Protein AF-0000000077070102 (afdb_homodimer)

Solvent-accessible surface area (backbone atoms only — not comparable to full-atom values): 12923 Å² total; per-residue (Å²): 124,65,66,63,56,52,50,50,44,50,64,61,51,56,61,52,77,73,48,69,67,48,46,49,52,52,48,53,47,46,32,52,49,33,44,51,50,24,50,45,61,69,73,44,92,71,54,72,69,56,50,52,54,52,47,54,61,28,51,49,50,76,76,42,87,65,65,66,68,44,41,54,27,20,45,50,25,42,49,40,44,52,70,72,38,65,88,48,42,63,61,52,53,50,48,54,52,53,54,56,66,70,44,82,72,74,60,64,72,67,62,66,76,110,124,66,66,63,54,51,51,51,43,51,64,61,52,56,62,51,79,71,48,69,66,47,45,49,53,51,49,54,48,46,32,52,50,32,43,50,51,25,51,45,61,69,74,44,94,71,54,73,69,56,51,52,55,49,47,54,63,29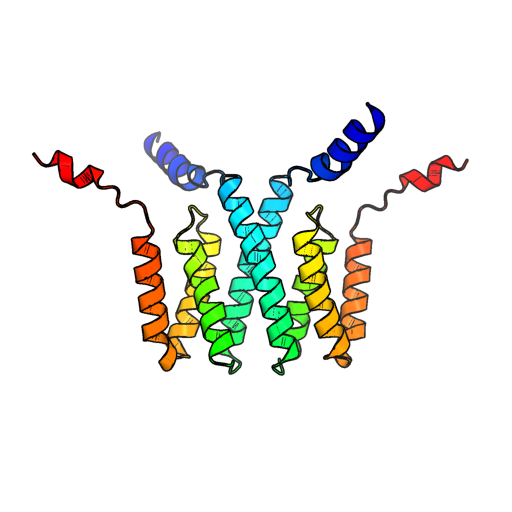,50,50,50,77,75,42,88,65,65,65,66,45,40,55,28,19,47,49,25,42,50,41,45,51,71,71,36,65,88,48,41,64,61,50,52,51,49,53,53,55,55,56,66,70,42,81,70,73,60,64,70,70,62,66,76,109

pLDDT: mean 81.7, std 17.69, range [40.44, 97.25]

Organism: Amphimedon queenslandica (NCBI:txid400682)

Radius of gyration: 21.68 Å; Cα contacts (8 Å, |Δi|>4): 171; chains: 2; bounding box: 66×59×68 Å

Structure (mmCIF, N/CA/C/O backbone):
data_AF-0000000077070102-model_v1
#
loop_
_entity.id
_entity.type
_entity.pdbx_description
1 polymer 'Uncharacterized protein'
#
loop_
_atom_site.group_PDB
_atom_site.id
_atom_site.type_symbol
_atom_site.label_atom_id
_atom_site.label_alt_id
_atom_site.label_comp_id
_atom_site.label_asym_id
_atom_site.label_entity_id
_atom_site.label_seq_id
_atom_site.pdbx_PDB_ins_code
_atom_site.Cartn_x
_atom_site.Cartn_y
_atom_site.Cartn_z
_atom_site.occupancy
_atom_site.B_iso_or_equiv
_atom_site.auth_seq_id
_atom_site.auth_comp_id
_atom_site.auth_asym_id
_atom_site.auth_atom_id
_atom_site.pdbx_PDB_model_num
ATOM 1 N N . THR A 1 1 ? -35.625 22.203 14 1 45.53 1 THR A N 1
ATOM 2 C CA . THR A 1 1 ? -34.781 22.172 12.828 1 45.53 1 THR A CA 1
ATOM 3 C C . THR A 1 1 ? -33.312 22.203 13.242 1 45.53 1 THR A C 1
ATOM 5 O O . THR A 1 1 ? -32.406 22.109 12.398 1 45.53 1 THR A O 1
ATOM 8 N N . GLY A 1 2 ? -32.875 22.609 14.336 1 57.38 2 GLY A N 1
ATOM 9 C CA . GLY A 1 2 ? -31.578 22.797 14.938 1 57.38 2 GLY A CA 1
ATOM 10 C C . GLY A 1 2 ? -30.906 21.5 15.32 1 57.38 2 GLY A C 1
ATOM 11 O O . GLY A 1 2 ? -29.672 21.406 15.289 1 57.38 2 GLY A O 1
ATOM 12 N N . ALA A 1 3 ? -31.641 20.516 15.766 1 61.97 3 ALA A N 1
ATOM 13 C CA . ALA A 1 3 ? -31.125 19.234 16.219 1 61.97 3 ALA A CA 1
ATOM 14 C C . ALA A 1 3 ? -30.531 18.453 15.047 1 61.97 3 ALA A C 1
ATOM 16 O O . ALA A 1 3 ? -29.531 17.75 15.211 1 61.97 3 ALA A O 1
ATOM 17 N N . LEU A 1 4 ? -31.219 18.406 13.914 1 55.25 4 LEU A N 1
ATOM 18 C CA . LEU A 1 4 ? -30.75 17.672 12.75 1 55.25 4 LEU A CA 1
ATOM 19 C C . LEU A 1 4 ? -29.469 18.297 12.195 1 55.25 4 LEU A C 1
ATOM 21 O O . LEU A 1 4 ? -28.609 17.578 11.688 1 55.25 4 LEU A O 1
ATOM 25 N N . ALA A 1 5 ? -29.344 19.562 12.258 1 55.66 5 ALA A N 1
ATOM 26 C CA . ALA A 1 5 ? -28.125 20.266 11.828 1 55.66 5 ALA A CA 1
ATOM 27 C C . ALA A 1 5 ? -26.953 19.922 12.727 1 55.66 5 ALA A C 1
ATOM 29 O O . ALA A 1 5 ? -25.812 19.797 12.258 1 55.66 5 ALA A O 1
ATOM 30 N N . LYS A 1 6 ? -27.062 19.688 13.984 1 56.75 6 LYS A N 1
ATOM 31 C CA . LYS A 1 6 ? -26 19.297 14.906 1 56.75 6 LYS A CA 1
ATOM 32 C C . LYS A 1 6 ? -25.531 17.875 14.648 1 56.75 6 LYS A C 1
ATOM 34 O O . LYS A 1 6 ? -24.344 17.578 14.758 1 56.75 6 LYS A O 1
ATOM 39 N N . GLN A 1 7 ? -26.5 16.984 14.336 1 55.34 7 GLN A N 1
ATOM 40 C CA . GLN A 1 7 ? -26.156 15.602 14.016 1 55.34 7 GLN A CA 1
ATOM 41 C C . GLN A 1 7 ? -25.328 15.523 12.734 1 55.34 7 GLN A C 1
ATOM 43 O O . GLN A 1 7 ? -24.391 14.734 12.641 1 55.34 7 GLN A O 1
ATOM 48 N N . LYS A 1 8 ? -25.781 16.219 11.719 1 51.88 8 LYS A N 1
ATOM 49 C CA . LYS A 1 8 ? -25.047 16.219 10.461 1 51.88 8 LYS A CA 1
ATOM 50 C C . LYS A 1 8 ? -23.625 16.75 10.656 1 51.88 8 LYS A C 1
ATOM 52 O O . LYS A 1 8 ? -22.672 16.25 10.047 1 51.88 8 LYS A O 1
ATOM 57 N N . ARG A 1 9 ? -23.453 17.797 11.508 1 51.16 9 ARG A N 1
ATOM 58 C CA . ARG A 1 9 ? -22.125 18.312 11.805 1 51.16 9 ARG A CA 1
ATOM 59 C C . ARG A 1 9 ? -21.266 17.25 12.484 1 51.16 9 ARG A C 1
ATOM 61 O O . ARG A 1 9 ? -20.047 17.234 12.312 1 51.16 9 ARG A O 1
ATOM 68 N N . ARG A 1 10 ? -21.906 16.469 13.406 1 50.38 10 ARG A N 1
ATOM 69 C CA . ARG A 1 10 ? -21.172 15.445 14.141 1 50.38 10 ARG A CA 1
ATOM 70 C C . ARG A 1 10 ? -20.688 14.352 13.195 1 50.38 10 ARG A C 1
ATOM 72 O O . ARG A 1 10 ? -19.562 13.875 13.328 1 50.38 10 ARG A O 1
ATOM 79 N N . TYR A 1 11 ? -21.609 13.859 12.336 1 50.22 11 TYR A N 1
ATOM 80 C CA . TYR A 1 11 ? -21.219 12.82 11.383 1 50.22 11 TYR A CA 1
ATOM 81 C C . TYR A 1 11 ? -20.25 13.367 10.344 1 50.22 11 TYR A C 1
ATOM 83 O O . TYR A 1 11 ? -19.297 12.68 9.953 1 50.22 11 TYR A O 1
ATOM 91 N N . THR A 1 12 ? -20.625 14.406 9.703 1 46.91 12 THR A N 1
ATOM 92 C CA . THR A 1 12 ? -19.719 15.078 8.766 1 46.91 12 THR A CA 1
ATOM 93 C C . THR A 1 12 ? -18.484 15.609 9.484 1 46.91 12 THR A C 1
ATOM 95 O O . THR A 1 12 ? -17.391 15.625 8.922 1 46.91 12 THR A O 1
ATOM 98 N N . SER A 1 13 ? -18.734 16.266 10.656 1 49.47 13 SER A N 1
ATOM 99 C CA . SER A 1 13 ? -17.656 16.859 11.43 1 49.47 13 SER A CA 1
ATOM 100 C C . SER A 1 13 ? -16.625 15.812 11.844 1 49.47 13 SER A C 1
ATOM 102 O O . SER A 1 13 ? -15.477 16.141 12.117 1 49.47 13 SER A O 1
ATOM 104 N N . ALA A 1 14 ? -17.203 14.625 12.211 1 45.09 14 ALA A N 1
ATOM 105 C CA . ALA A 1 14 ? -16.297 13.578 12.672 1 45.09 14 ALA A CA 1
ATOM 106 C C . ALA A 1 14 ? -15.289 13.211 11.594 1 45.09 14 ALA A C 1
ATOM 108 O O . ALA A 1 14 ? -14.5 12.281 11.766 1 45.09 14 ALA A O 1
ATOM 109 N N . ALA A 1 15 ? -15.734 13.469 10.344 1 49.53 15 ALA A N 1
ATOM 110 C CA . ALA A 1 15 ? -14.586 13.352 9.453 1 49.53 15 ALA A CA 1
ATOM 111 C C . ALA A 1 15 ? -13.359 14.039 10.039 1 49.53 15 ALA A C 1
ATOM 113 O O . ALA A 1 15 ? -13.234 15.266 9.961 1 49.53 15 ALA A O 1
ATOM 114 N N . SER A 1 16 ? -13.156 13.75 11.234 1 55.38 16 SER A N 1
ATOM 115 C CA . SER A 1 16 ? -12.062 14.289 12.047 1 55.38 16 SER A CA 1
ATOM 116 C C . SER A 1 16 ? -10.781 14.398 11.234 1 55.38 16 SER A C 1
ATOM 118 O O . SER A 1 16 ? -10.547 13.609 10.312 1 55.38 16 SER A O 1
ATOM 120 N N . ILE A 1 17 ? -10.43 15.641 11.102 1 63.66 17 ILE A N 1
ATOM 121 C CA . ILE A 1 17 ? -9.133 15.992 10.531 1 63.66 17 ILE A CA 1
ATOM 122 C C . ILE A 1 17 ? -8.07 15.016 11.016 1 63.66 17 ILE A C 1
ATOM 124 O O . ILE A 1 17 ? -7.91 14.812 12.219 1 63.66 17 ILE A O 1
ATOM 128 N N . MET A 1 18 ? -7.777 14.086 10.195 1 74.31 18 MET A N 1
ATOM 129 C CA . MET A 1 18 ? -6.676 13.188 10.516 1 74.31 18 MET A CA 1
ATOM 130 C C . MET A 1 18 ? -5.445 13.977 10.969 1 74.31 18 MET A C 1
ATOM 132 O O . MET A 1 18 ? -5.047 14.938 10.312 1 74.31 18 MET A O 1
ATOM 136 N N . SER A 1 19 ? -5.012 13.672 12.141 1 79.94 19 SER A N 1
ATOM 137 C CA . SER A 1 19 ? -3.826 14.352 12.641 1 79.94 19 SER A CA 1
ATOM 138 C C . SER A 1 19 ? -2.611 14.078 11.766 1 79.94 19 SER A C 1
ATOM 140 O O . SER A 1 19 ? -2.562 13.062 11.07 1 79.94 19 SER A O 1
ATOM 142 N N . ASN A 1 20 ? -1.736 14.898 11.766 1 80.31 20 ASN A N 1
ATOM 143 C CA . ASN A 1 20 ? -0.492 14.719 11.031 1 80.31 20 ASN A CA 1
ATOM 144 C C . ASN A 1 20 ? 0.225 13.438 11.445 1 80.31 20 ASN A C 1
ATOM 146 O O . ASN A 1 20 ? 0.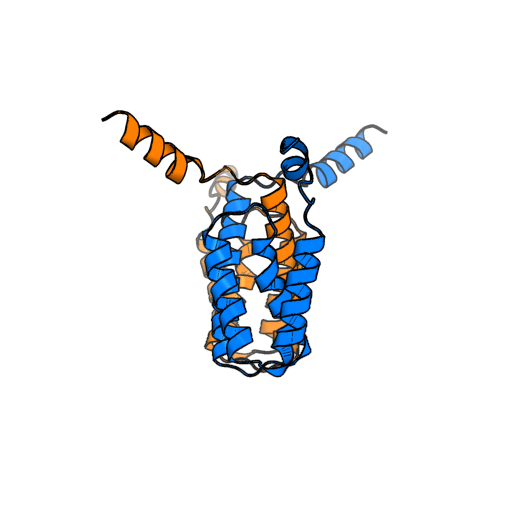874 12.789 10.625 1 80.31 20 ASN A O 1
ATOM 150 N N . LYS A 1 21 ? 0.001 13.133 12.695 1 83.06 21 LYS A N 1
ATOM 151 C CA . LYS A 1 21 ? 0.626 11.906 13.195 1 83.06 21 LYS A CA 1
ATOM 152 C C . LYS A 1 21 ? 0.062 10.68 12.492 1 83.06 21 LYS A C 1
ATOM 154 O O . LYS A 1 21 ? 0.812 9.773 12.109 1 83.06 21 LYS A O 1
ATOM 159 N N . VAL A 1 22 ? -1.167 10.656 12.375 1 83.44 22 VAL A N 1
ATOM 160 C CA . VAL A 1 22 ? -1.831 9.523 11.734 1 83.44 22 VAL A CA 1
ATOM 161 C C . VAL A 1 22 ? -1.469 9.484 10.25 1 83.44 22 VAL A C 1
ATOM 163 O O . VAL A 1 22 ? -1.157 8.422 9.711 1 83.44 22 VAL A O 1
ATOM 166 N N . LEU A 1 23 ? -1.383 10.602 9.695 1 85.44 23 LEU A N 1
ATOM 167 C CA . LEU A 1 23 ? -1.041 10.68 8.281 1 85.44 23 LEU A CA 1
ATOM 168 C C . LEU A 1 23 ? 0.381 10.18 8.039 1 85.44 23 LEU A C 1
ATOM 170 O O . LEU A 1 23 ? 0.646 9.508 7.043 1 85.44 23 LEU A O 1
ATOM 174 N N . MET A 1 24 ? 1.231 10.484 8.945 1 86.56 24 MET A N 1
ATOM 175 C CA . MET A 1 24 ? 2.609 10.023 8.828 1 86.56 24 MET A CA 1
ATOM 176 C C . MET A 1 24 ? 2.689 8.508 9.016 1 86.56 24 MET A C 1
ATOM 178 O O . MET A 1 24 ? 3.498 7.84 8.367 1 86.56 24 MET A O 1
ATOM 182 N N . SER A 1 25 ? 1.895 8.023 9.867 1 89.44 25 SER A N 1
ATOM 183 C CA . SER A 1 25 ? 1.872 6.578 10.055 1 89.44 25 SER A CA 1
ATOM 184 C C . SER A 1 25 ? 1.395 5.863 8.797 1 89.44 25 SER A C 1
ATOM 186 O O . SER A 1 25 ? 1.918 4.805 8.445 1 89.44 25 SER A O 1
ATOM 188 N N . VAL A 1 26 ? 0.45 6.43 8.188 1 90.19 26 VAL A N 1
ATOM 189 C CA . VAL A 1 26 ? -0.054 5.863 6.938 1 90.19 26 VAL A CA 1
ATOM 190 C C . VAL A 1 26 ? 1.027 5.938 5.863 1 90.19 26 VAL A C 1
ATOM 192 O O . VAL A 1 26 ? 1.217 4.992 5.098 1 90.19 26 VAL A O 1
ATOM 195 N N . TYR A 1 27 ? 1.71 7.059 5.891 1 89.12 27 TYR A N 1
ATOM 196 C CA . TYR A 1 27 ? 2.816 7.23 4.957 1 89.12 27 TYR A CA 1
ATOM 197 C C . TYR A 1 27 ? 3.881 6.16 5.164 1 89.12 27 TYR A C 1
ATOM 199 O O . TYR A 1 27 ? 4.32 5.52 4.207 1 89.12 27 TYR A O 1
ATOM 207 N N . ASN A 1 28 ? 4.211 5.926 6.277 1 90.88 28 ASN A N 1
ATOM 208 C CA . ASN A 1 28 ? 5.223 4.922 6.586 1 90.88 28 ASN A CA 1
ATOM 209 C C . ASN A 1 28 ? 4.754 3.518 6.219 1 90.88 28 ASN A C 1
ATOM 211 O O . ASN A 1 28 ? 5.547 2.691 5.766 1 90.88 28 ASN A O 1
ATOM 215 N N . ARG A 1 29 ? 3.557 3.307 6.418 1 91.62 29 ARG A N 1
ATOM 216 C CA . ARG A 1 29 ? 3.01 2.012 6.027 1 91.62 29 ARG A CA 1
ATOM 217 C C . ARG A 1 29 ? 3.025 1.847 4.512 1 91.62 29 ARG A C 1
ATOM 219 O O . ARG A 1 29 ? 3.264 0.748 4.004 1 91.62 29 ARG A O 1
ATOM 226 N N . MET A 1 30 ? 2.797 2.885 3.861 1 92.25 30 MET A N 1
ATOM 227 C CA . MET A 1 30 ? 2.861 2.842 2.402 1 92.25 30 MET A CA 1
ATOM 228 C C . MET A 1 30 ? 4.262 2.465 1.931 1 92.25 30 MET A C 1
ATOM 230 O O . MET A 1 30 ? 4.414 1.702 0.975 1 92.25 30 MET A O 1
ATOM 234 N N . VAL A 1 31 ? 5.223 3.041 2.596 1 92.94 31 VAL A N 1
ATOM 235 C CA . VAL A 1 31 ? 6.602 2.686 2.268 1 92.94 31 VAL A CA 1
ATOM 236 C C . VAL A 1 31 ? 6.805 1.183 2.451 1 92.94 31 VAL A C 1
ATOM 238 O O . VAL A 1 31 ? 7.348 0.511 1.57 1 92.94 31 VAL A O 1
ATOM 241 N N . GLU A 1 32 ? 6.309 0.641 3.459 1 93.81 32 GLU A N 1
ATOM 242 C CA . GLU A 1 32 ? 6.426 -0.787 3.74 1 93.81 32 GLU A CA 1
ATOM 243 C C . GLU A 1 32 ? 5.695 -1.617 2.688 1 93.81 32 GLU A C 1
ATOM 245 O O . GLU A 1 32 ? 6.18 -2.674 2.277 1 93.81 32 GLU A O 1
ATOM 250 N N . VAL A 1 33 ? 4.598 -1.169 2.324 1 95.25 33 VAL A N 1
ATOM 251 C CA . VAL A 1 33 ? 3.801 -1.882 1.332 1 95.25 33 VAL A CA 1
ATOM 252 C C . VAL A 1 33 ? 4.539 -1.907 -0.004 1 95.25 33 VAL A C 1
ATOM 254 O O . VAL A 1 33 ? 4.598 -2.945 -0.668 1 95.25 33 VAL A O 1
ATOM 257 N N . MET A 1 34 ? 5.16 -0.801 -0.358 1 94.31 34 MET A N 1
ATOM 258 C CA . MET A 1 34 ? 5.926 -0.743 -1.6 1 94.31 34 MET A CA 1
ATOM 259 C C . MET A 1 34 ? 7.086 -1.735 -1.571 1 94.31 34 MET A C 1
ATOM 261 O O . MET A 1 34 ? 7.332 -2.436 -2.555 1 94.31 34 MET A O 1
ATOM 265 N N . ASP A 1 35 ? 7.703 -1.788 -0.487 1 95.38 35 ASP A N 1
ATOM 266 C CA . ASP A 1 35 ? 8.812 -2.727 -0.346 1 95.38 35 ASP A CA 1
ATOM 267 C C . ASP A 1 35 ? 8.32 -4.172 -0.428 1 95.38 35 ASP A C 1
ATOM 269 O O . ASP A 1 35 ? 8.961 -5.016 -1.056 1 95.38 35 ASP A O 1
ATOM 273 N N . THR A 1 36 ? 7.227 -4.43 0.214 1 93.62 36 THR A N 1
ATOM 274 C CA . THR A 1 36 ? 6.66 -5.773 0.209 1 93.62 36 THR A CA 1
ATOM 275 C C . THR A 1 36 ? 6.254 -6.184 -1.204 1 93.62 36 THR A C 1
ATOM 277 O O . THR A 1 36 ? 6.5 -7.32 -1.621 1 93.62 36 THR A O 1
ATOM 280 N N . LEU A 1 37 ? 5.703 -5.305 -1.95 1 95.38 37 LEU A N 1
ATOM 281 C CA . LEU A 1 37 ? 5.289 -5.582 -3.32 1 95.38 37 LEU A CA 1
ATOM 282 C C . LEU A 1 37 ? 6.504 -5.84 -4.211 1 95.38 37 LEU A C 1
ATOM 284 O O . LEU A 1 37 ? 6.477 -6.73 -5.062 1 95.38 37 LEU A O 1
ATOM 288 N N . ALA A 1 38 ? 7.531 -5.023 -3.963 1 95.44 38 ALA A N 1
ATOM 289 C CA . ALA A 1 38 ? 8.766 -5.25 -4.715 1 95.44 38 ALA A CA 1
ATOM 290 C C . ALA A 1 38 ? 9.312 -6.648 -4.449 1 95.44 38 ALA A C 1
ATOM 292 O O . ALA A 1 38 ? 9.719 -7.348 -5.379 1 95.44 38 ALA A O 1
ATOM 293 N N . GLN A 1 39 ? 9.273 -7.008 -3.258 1 93.31 39 GLN A N 1
ATOM 294 C CA . GLN A 1 39 ? 9.758 -8.328 -2.887 1 93.31 39 GLN A CA 1
ATOM 295 C C . GLN A 1 39 ? 8.875 -9.43 -3.484 1 93.31 39 GLN A C 1
ATOM 297 O O . GLN A 1 39 ? 9.383 -10.422 -4.004 1 93.31 39 GLN A O 1
ATOM 302 N N . LEU A 1 40 ? 7.625 -9.289 -3.414 1 91.75 40 LEU A N 1
ATOM 303 C CA . LEU A 1 40 ? 6.664 -10.25 -3.941 1 91.75 40 LEU A CA 1
ATOM 304 C C . LEU A 1 40 ? 6.859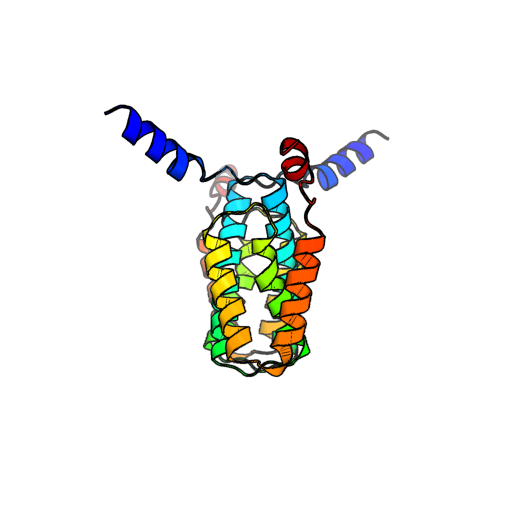 -10.445 -5.441 1 91.75 40 LEU A C 1
ATOM 306 O O . LEU A 1 40 ? 6.891 -11.578 -5.922 1 91.75 40 LEU A O 1
ATOM 310 N N . LEU A 1 41 ? 7.039 -9.414 -6.121 1 92.75 41 LEU A N 1
ATOM 311 C CA . LEU A 1 41 ? 7.215 -9.461 -7.57 1 92.75 41 LEU A CA 1
ATOM 312 C C . LEU A 1 41 ? 8.547 -10.109 -7.934 1 92.75 41 LEU A C 1
ATOM 314 O O . LEU A 1 41 ? 8.695 -10.656 -9.031 1 92.75 41 LEU A O 1
ATOM 318 N N . GLY A 1 42 ? 9.469 -10.016 -7.027 1 91.25 42 GLY A N 1
ATOM 319 C CA . GLY A 1 42 ? 10.766 -10.625 -7.262 1 91.25 42 GLY A CA 1
ATOM 320 C C . GLY A 1 42 ? 10.766 -12.125 -7.051 1 91.25 42 GLY A C 1
ATOM 321 O O . GLY A 1 42 ? 11.68 -12.82 -7.512 1 91.25 42 GLY A O 1
ATOM 322 N N . THR A 1 43 ? 9.734 -12.609 -6.441 1 88.56 43 THR A N 1
ATOM 323 C CA . THR A 1 43 ? 9.797 -14.008 -6.031 1 88.56 43 THR A CA 1
ATOM 324 C C . THR A 1 43 ? 8.633 -14.797 -6.617 1 88.56 43 THR A C 1
ATOM 326 O O . THR A 1 43 ? 8.695 -16.016 -6.73 1 88.56 43 THR A O 1
ATOM 329 N N . GLN A 1 44 ? 7.539 -14.156 -6.871 1 86.88 44 GLN A N 1
ATOM 330 C CA . GLN A 1 44 ? 6.344 -14.852 -7.34 1 86.88 44 GLN A CA 1
ATOM 331 C C . GLN A 1 44 ? 5.879 -14.297 -8.688 1 86.88 44 GLN A C 1
ATOM 333 O O . GLN A 1 44 ? 6.023 -13.102 -8.953 1 86.88 44 GLN A O 1
ATOM 338 N N . ALA A 1 45 ? 5.406 -15.242 -9.539 1 87.56 45 ALA A N 1
ATOM 339 C CA . ALA A 1 45 ? 4.809 -14.82 -10.805 1 87.56 45 ALA A CA 1
ATOM 340 C C . ALA A 1 45 ? 3.379 -14.328 -10.602 1 87.56 45 ALA A C 1
ATOM 342 O O . ALA A 1 45 ? 2.547 -15.039 -10.031 1 87.56 45 ALA A O 1
ATOM 343 N N . LEU A 1 46 ? 3.184 -13.094 -11.031 1 90 46 LEU A N 1
ATOM 344 C CA . LEU A 1 46 ? 1.854 -12.508 -10.914 1 90 46 LEU A CA 1
ATOM 345 C C . LEU A 1 46 ? 1.216 -12.32 -12.289 1 90 46 LEU A C 1
ATOM 347 O O . LEU A 1 46 ? 1.892 -12.445 -13.312 1 90 46 LEU A O 1
ATOM 351 N N . THR A 1 47 ? -0.049 -12.164 -12.32 1 90.75 47 THR A N 1
ATOM 352 C CA . THR A 1 47 ? -0.768 -12 -13.578 1 90.75 47 THR A CA 1
ATOM 353 C C . THR A 1 47 ? -0.416 -10.664 -14.227 1 90.75 47 THR A C 1
ATOM 355 O O . THR A 1 47 ? 0.029 -9.734 -13.547 1 90.75 47 THR A O 1
ATOM 358 N N . ASP A 1 48 ? -0.713 -10.516 -15.516 1 93.38 48 ASP A N 1
ATOM 359 C CA . ASP A 1 48 ? -0.456 -9.289 -16.266 1 93.38 48 ASP A CA 1
ATOM 360 C C . ASP A 1 48 ? -1.239 -8.117 -15.68 1 93.38 48 ASP A C 1
ATOM 362 O O . ASP A 1 48 ? -0.715 -7.008 -15.57 1 93.38 48 ASP A O 1
ATOM 366 N N . MET A 1 49 ? -2.469 -8.367 -15.312 1 90.12 49 MET A N 1
ATOM 367 C CA . MET A 1 49 ? -3.322 -7.32 -14.758 1 90.12 49 MET A CA 1
ATOM 368 C C . MET A 1 49 ? -2.764 -6.809 -13.438 1 90.12 49 MET A C 1
ATOM 370 O O . MET A 1 49 ? -2.711 -5.602 -13.203 1 90.12 49 MET A O 1
ATOM 374 N N . THR A 1 50 ? -2.299 -7.73 -12.641 1 91.56 50 THR A N 1
ATOM 375 C CA . THR A 1 50 ? -1.741 -7.359 -11.344 1 91.56 50 THR A CA 1
ATOM 376 C C . THR A 1 50 ? -0.449 -6.566 -11.516 1 91.56 50 THR A C 1
ATOM 378 O O . THR A 1 50 ? -0.231 -5.566 -10.836 1 91.56 50 THR A O 1
ATOM 381 N N . VAL A 1 51 ? 0.366 -7 -12.445 1 95.19 51 VAL A N 1
ATOM 382 C CA . VAL A 1 51 ? 1.647 -6.348 -12.688 1 95.19 51 VAL A CA 1
ATOM 383 C C . VAL A 1 51 ?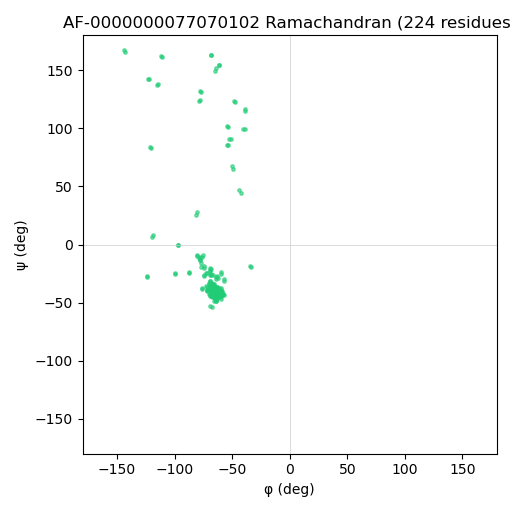 1.416 -4.91 -13.148 1 95.19 51 VAL A C 1
ATOM 385 O O . VAL A 1 51 ? 2.068 -3.982 -12.672 1 95.19 51 VAL A O 1
ATOM 388 N N . LEU A 1 52 ? 0.455 -4.703 -13.969 1 94.06 52 LEU A N 1
ATOM 389 C CA . LEU A 1 52 ? 0.166 -3.367 -14.484 1 94.06 52 LEU A CA 1
ATOM 390 C C . LEU A 1 52 ? -0.382 -2.467 -13.383 1 94.06 52 LEU A C 1
ATOM 392 O O . LEU A 1 52 ? 0.003 -1.3 -13.281 1 94.06 52 LEU A O 1
ATOM 396 N N . LYS A 1 53 ? -1.239 -3.053 -12.633 1 92.81 53 LYS A N 1
ATOM 397 C CA . LYS A 1 53 ? -1.797 -2.297 -11.508 1 92.81 53 LYS A CA 1
ATOM 398 C C . LYS A 1 53 ? -0.705 -1.876 -10.531 1 92.81 53 LYS A C 1
ATOM 400 O O . LYS A 1 53 ? -0.681 -0.731 -10.078 1 92.81 53 LYS A O 1
ATOM 405 N N . LEU A 1 54 ? 0.177 -2.766 -10.266 1 95.25 54 LEU A N 1
ATOM 406 C CA . LEU A 1 54 ? 1.26 -2.496 -9.328 1 95.25 54 LEU A CA 1
ATOM 407 C C . LEU A 1 54 ? 2.248 -1.491 -9.906 1 95.25 54 LEU A C 1
ATOM 409 O O . LEU A 1 54 ? 2.83 -0.69 -9.172 1 95.25 54 LEU A O 1
ATOM 413 N N . SER A 1 55 ? 2.463 -1.512 -11.25 1 96.19 55 SER A N 1
ATOM 414 C CA . SER A 1 55 ? 3.33 -0.526 -11.883 1 96.19 55 SER A CA 1
ATOM 415 C C . SER A 1 55 ? 2.789 0.888 -11.703 1 96.19 55 SER A C 1
ATOM 417 O O . SER A 1 55 ? 3.553 1.824 -11.461 1 96.19 55 SER A O 1
ATOM 419 N N . GLY A 1 56 ? 1.459 0.958 -11.805 1 94.62 56 GLY A N 1
ATOM 420 C CA . GLY A 1 56 ? 0.838 2.25 -11.562 1 94.62 56 GLY A CA 1
ATOM 421 C C . GLY A 1 56 ? 1.072 2.775 -10.156 1 94.62 56 GLY A C 1
ATOM 422 O O . GLY A 1 56 ? 1.31 3.969 -9.969 1 94.62 56 GLY A O 1
ATOM 423 N N . LEU A 1 57 ? 1.07 1.92 -9.211 1 93.75 57 LEU A N 1
ATOM 424 C CA . LEU A 1 57 ? 1.335 2.279 -7.816 1 93.75 57 LEU A CA 1
ATOM 425 C C . LEU A 1 57 ? 2.777 2.74 -7.641 1 93.75 57 LEU A C 1
ATOM 427 O O . LEU A 1 57 ? 3.051 3.652 -6.859 1 93.75 57 LEU A O 1
ATOM 431 N N . GLY A 1 58 ? 3.674 2.113 -8.375 1 95.5 58 GLY A N 1
ATOM 432 C CA . GLY A 1 58 ? 5.09 2.432 -8.273 1 95.5 58 GLY A CA 1
ATOM 433 C C . GLY A 1 58 ? 5.445 3.771 -8.883 1 95.5 58 GLY A C 1
ATOM 434 O O . GLY A 1 58 ? 6.434 4.398 -8.492 1 95.5 58 GLY A O 1
ATOM 435 N N . ILE A 1 59 ? 4.664 4.238 -9.805 1 94.75 59 ILE A N 1
ATOM 436 C CA . ILE A 1 59 ? 4.965 5.465 -10.531 1 94.75 59 ILE A CA 1
ATOM 437 C C . ILE A 1 59 ? 4.418 6.668 -9.766 1 94.75 59 ILE A C 1
ATOM 439 O O . ILE A 1 59 ? 5.023 7.742 -9.773 1 94.75 59 ILE A O 1
ATOM 443 N N . PHE A 1 60 ? 3.414 6.484 -8.945 1 90.94 60 PHE A N 1
ATOM 444 C CA . PHE A 1 60 ? 2.605 7.508 -8.297 1 90.94 60 PHE A CA 1
ATOM 445 C C . PHE A 1 60 ? 3.473 8.414 -7.434 1 90.94 60 PHE A C 1
ATOM 447 O O . PHE A 1 60 ? 3.398 9.641 -7.543 1 90.94 60 PHE A O 1
ATOM 454 N N . PRO A 1 61 ? 4.387 8.023 -6.695 1 92.12 61 PRO A N 1
ATOM 455 C CA . PRO A 1 61 ? 5.141 8.891 -5.793 1 92.12 61 PRO A CA 1
ATOM 456 C C . PRO A 1 61 ? 6.043 9.867 -6.535 1 92.12 61 PRO A C 1
ATOM 458 O O . PRO A 1 61 ? 6.43 10.898 -5.977 1 92.12 61 PRO A O 1
ATOM 461 N N . PHE A 1 62 ? 6.328 9.555 -7.707 1 91.25 62 PHE A N 1
ATOM 462 C CA . PHE A 1 62 ? 7.246 10.398 -8.461 1 91.25 62 PHE A CA 1
ATOM 463 C C . PHE A 1 62 ? 6.527 11.641 -8.977 1 91.25 62 PHE A C 1
ATOM 465 O O . PHE A 1 62 ? 7.172 12.609 -9.391 1 91.25 62 PHE A O 1
ATOM 472 N N . PHE A 1 63 ? 5.297 11.594 -8.867 1 87.25 63 PHE A N 1
ATOM 473 C CA . PHE A 1 63 ? 4.551 12.711 -9.445 1 87.25 63 PHE A CA 1
ATOM 474 C C . PHE A 1 63 ? 3.754 13.438 -8.367 1 87.25 63 PHE A C 1
ATOM 476 O O . PHE A 1 63 ? 2.863 14.234 -8.68 1 87.25 63 PHE A O 1
ATOM 483 N N . VAL A 1 64 ? 3.977 13.086 -7.234 1 80.19 64 VAL A N 1
ATOM 484 C CA . VAL A 1 64 ? 3.402 13.836 -6.117 1 80.19 64 VAL A CA 1
ATOM 485 C C . VAL A 1 64 ? 4.516 14.484 -5.301 1 80.19 64 VAL A C 1
ATOM 487 O O . VAL A 1 64 ? 5.664 14.031 -5.336 1 80.19 64 VAL A O 1
ATOM 490 N N . GLU A 1 65 ? 4.262 15.781 -4.918 1 68.69 65 GLU A N 1
ATOM 491 C CA . GLU A 1 65 ? 5.25 16.469 -4.086 1 68.69 65 GLU A CA 1
ATOM 492 C C . GLU A 1 65 ? 5.578 15.656 -2.836 1 68.69 65 GLU A C 1
ATOM 494 O O . GLU A 1 65 ? 4.68 15.273 -2.084 1 68.69 65 GLU A O 1
ATOM 499 N N . ASN A 1 66 ? 6.508 14.703 -2.887 1 65.12 66 ASN A N 1
ATOM 500 C CA . ASN A 1 66 ? 6.586 13.938 -1.643 1 65.12 66 ASN A CA 1
ATOM 501 C C . ASN A 1 66 ? 8.023 13.531 -1.322 1 65.12 66 ASN A C 1
ATOM 503 O O . ASN A 1 66 ? 8.93 13.75 -2.129 1 65.12 66 ASN A O 1
ATOM 507 N N . ILE A 1 67 ? 8.211 13.07 -0.096 1 66.44 67 ILE A N 1
ATOM 508 C CA . ILE A 1 67 ? 9.43 12.758 0.64 1 66.44 67 ILE A CA 1
ATOM 509 C C . ILE A 1 67 ? 10.148 11.594 -0.036 1 66.44 67 ILE A C 1
ATOM 511 O O . ILE A 1 67 ? 9.516 10.633 -0.476 1 66.44 67 ILE A O 1
ATOM 515 N N . SER A 1 68 ? 11.281 11.594 0.062 1 83.56 68 SER A N 1
ATOM 516 C CA . SER A 1 68 ? 12.344 10.812 -0.555 1 83.56 68 SER A CA 1
ATOM 517 C C . SER A 1 68 ? 12.219 9.328 -0.208 1 83.56 68 SER A C 1
ATOM 519 O O . SER A 1 68 ? 12.375 8.469 -1.076 1 83.56 68 SER A O 1
ATOM 521 N N . SER A 1 69 ? 11.648 9.008 0.968 1 88.62 69 SER A N 1
ATOM 522 C CA . SER A 1 69 ? 11.641 7.602 1.363 1 88.62 69 SER A CA 1
ATOM 523 C C . SER A 1 69 ? 10.656 6.797 0.522 1 88.62 69 SER A C 1
ATOM 525 O O . SER A 1 69 ? 10.953 5.668 0.121 1 88.62 69 SER A O 1
ATOM 527 N N . LEU A 1 70 ? 9.578 7.352 0.241 1 91.69 70 LEU A N 1
ATOM 528 C CA . LEU A 1 70 ? 8.562 6.672 -0.559 1 91.69 70 LEU A CA 1
ATOM 529 C C . LEU A 1 70 ? 9.031 6.508 -2.002 1 91.69 70 LEU A C 1
ATOM 531 O O . LEU A 1 70 ? 8.781 5.473 -2.623 1 91.69 70 LEU A O 1
ATOM 535 N N . GLN A 1 71 ? 9.727 7.477 -2.465 1 93.38 71 GLN A N 1
ATOM 536 C CA . GLN A 1 71 ? 10.25 7.426 -3.826 1 93.38 71 GLN A CA 1
ATOM 537 C C . GLN A 1 71 ? 11.312 6.34 -3.965 1 93.38 71 GLN A C 1
ATOM 539 O O . GLN A 1 71 ? 11.375 5.656 -4.988 1 93.38 71 GLN A O 1
ATOM 544 N N . LEU A 1 72 ? 12.094 6.188 -2.967 1 94.19 72 LEU A N 1
ATOM 545 C CA . LEU A 1 72 ? 13.117 5.141 -2.986 1 94.19 72 LEU A CA 1
ATOM 546 C C . LEU A 1 72 ? 12.477 3.76 -3.023 1 94.19 72 LEU A C 1
ATOM 548 O O . LEU A 1 72 ? 12.875 2.906 -3.82 1 94.19 72 LEU A O 1
ATOM 552 N N . SER A 1 73 ? 11.5 3.559 -2.197 1 95.12 73 SER A N 1
ATOM 553 C CA . SER A 1 73 ? 10.789 2.283 -2.191 1 95.12 73 SER A CA 1
ATOM 554 C C . SER A 1 73 ? 10.047 2.059 -3.506 1 95.12 73 SER A C 1
ATOM 556 O O . SER A 1 73 ? 10.016 0.94 -4.023 1 95.12 73 SER A O 1
ATOM 558 N N . ALA A 1 74 ? 9.477 3.061 -4.008 1 96.19 74 ALA A N 1
ATOM 559 C CA . ALA A 1 74 ? 8.789 3 -5.297 1 96.19 74 ALA A CA 1
ATOM 560 C C . ALA A 1 74 ? 9.766 2.652 -6.422 1 96.19 74 ALA A C 1
ATOM 562 O O . ALA A 1 74 ? 9.43 1.876 -7.32 1 96.19 74 ALA A O 1
ATOM 563 N N . LEU A 1 75 ? 10.898 3.201 -6.328 1 96.62 75 LEU A N 1
ATOM 564 C CA . LEU A 1 75 ? 11.914 2.902 -7.328 1 96.62 75 LEU A CA 1
ATOM 565 C C . LEU A 1 75 ? 12.289 1.423 -7.305 1 96.62 75 LEU A C 1
ATOM 567 O O . LEU A 1 75 ? 12.461 0.805 -8.359 1 96.62 75 LEU A O 1
ATOM 571 N N . LYS A 1 76 ? 12.422 0.899 -6.18 1 96.75 76 LYS A N 1
ATOM 572 C CA . LYS A 1 76 ? 12.695 -0.53 -6.055 1 96.75 76 LYS A CA 1
ATOM 573 C C . LYS A 1 76 ? 11.602 -1.358 -6.73 1 96.75 76 LYS A C 1
ATOM 575 O O . LYS A 1 76 ? 11.898 -2.33 -7.43 1 96.75 76 LYS A O 1
ATOM 580 N N . LEU A 1 77 ? 10.383 -0.973 -6.531 1 96.81 77 LEU A N 1
ATOM 581 C CA . LEU A 1 77 ? 9.25 -1.677 -7.113 1 96.81 77 LEU A CA 1
ATOM 582 C C . LEU A 1 77 ? 9.281 -1.59 -8.641 1 96.81 77 LEU A C 1
ATOM 584 O O . LEU A 1 77 ? 9.188 -2.609 -9.32 1 96.81 77 LEU A O 1
ATOM 588 N N . VAL A 1 78 ? 9.484 -0.386 -9.133 1 97.19 78 VAL A N 1
ATOM 589 C CA . VAL A 1 78 ? 9.492 -0.181 -10.578 1 97.19 78 VAL A CA 1
ATOM 590 C C . VAL A 1 78 ? 10.664 -0.945 -11.203 1 97.19 78 VAL A C 1
ATOM 592 O O . VAL A 1 78 ? 10.516 -1.559 -12.258 1 97.19 78 VAL A O 1
ATOM 595 N N . ARG A 1 79 ? 11.734 -0.881 -10.531 1 97.19 79 ARG A N 1
ATOM 596 C CA . ARG A 1 79 ? 12.906 -1.6 -11.016 1 97.19 79 ARG A CA 1
ATOM 597 C C . ARG A 1 79 ? 12.641 -3.102 -11.078 1 97.19 79 ARG A C 1
ATOM 599 O O . ARG A 1 79 ? 13.008 -3.762 -12.047 1 97.19 79 ARG A O 1
ATOM 606 N N . THR A 1 80 ? 12.047 -3.631 -10.109 1 97.06 80 THR A N 1
ATOM 607 C CA . THR A 1 80 ? 11.734 -5.055 -10.078 1 97.06 80 THR A CA 1
ATOM 608 C C . THR A 1 80 ? 10.789 -5.426 -11.211 1 97.06 80 THR A C 1
ATOM 610 O O . THR A 1 80 ? 10.984 -6.438 -11.891 1 97.06 80 THR A O 1
ATOM 613 N N . ILE A 1 81 ? 9.836 -4.645 -11.461 1 97.06 81 ILE A N 1
ATOM 614 C CA . ILE A 1 81 ? 8.875 -4.902 -12.531 1 97.06 81 ILE A CA 1
ATOM 615 C C . ILE A 1 81 ? 9.578 -4.848 -13.883 1 97.06 81 ILE A C 1
ATOM 617 O O . ILE A 1 81 ? 9.391 -5.727 -14.727 1 97.06 81 ILE A O 1
ATOM 621 N N . PHE A 1 82 ? 10.422 -3.91 -14.07 1 95.38 82 PHE A N 1
ATOM 622 C CA . PHE A 1 82 ? 11.156 -3.734 -15.32 1 95.38 82 PHE A CA 1
ATOM 623 C C . PHE A 1 82 ? 12.086 -4.91 -15.57 1 95.38 82 PHE A C 1
ATOM 625 O O . PHE A 1 82 ? 12.273 -5.332 -16.719 1 95.38 82 PHE A O 1
ATOM 632 N N . SER A 1 83 ? 12.617 -5.344 -14.578 1 96.06 83 SER A N 1
ATOM 633 C CA . SER A 1 83 ? 13.586 -6.426 -14.703 1 96.06 83 SER A CA 1
ATOM 634 C C . SER A 1 83 ? 12.891 -7.766 -14.945 1 96.06 83 SER A C 1
ATOM 636 O O . SER A 1 83 ? 13.352 -8.57 -15.75 1 96.06 83 SER A O 1
ATOM 638 N N . ARG A 1 84 ? 11.797 -7.969 -14.328 1 95.31 84 ARG A N 1
ATOM 639 C CA . ARG A 1 84 ? 11.188 -9.297 -14.305 1 95.31 84 ARG A CA 1
ATOM 640 C C . ARG A 1 84 ? 10.07 -9.398 -15.336 1 95.31 84 ARG A C 1
ATOM 642 O O . ARG A 1 84 ? 9.75 -10.5 -15.805 1 95.31 84 ARG A O 1
ATOM 649 N N . TYR A 1 85 ? 9.508 -8.305 -15.656 1 94.69 85 TYR A N 1
ATOM 650 C CA . TYR A 1 85 ? 8.344 -8.336 -16.531 1 94.69 85 TYR A CA 1
ATOM 651 C C . TYR A 1 85 ? 8.594 -7.531 -17.812 1 94.69 85 TYR A C 1
ATOM 653 O O . TYR A 1 85 ? 8.023 -6.457 -17.984 1 94.69 85 TYR A O 1
ATOM 661 N N . GLU A 1 86 ? 9.234 -8.188 -18.75 1 94.75 86 GLU A N 1
ATOM 662 C CA . GLU A 1 86 ? 9.719 -7.523 -19.969 1 94.75 86 GLU A CA 1
ATOM 663 C C . GLU A 1 86 ? 8.555 -7.098 -20.859 1 94.75 86 GLU A C 1
ATOM 665 O O . GLU A 1 86 ? 8.609 -6.043 -21.5 1 94.75 86 GLU A O 1
ATOM 670 N N . LYS A 1 87 ? 7.523 -7.84 -20.812 1 95.38 87 LYS A N 1
ATOM 671 C CA . LYS A 1 87 ? 6.391 -7.582 -21.703 1 95.38 87 LYS A CA 1
ATOM 672 C C . LYS A 1 87 ? 5.68 -6.285 -21.312 1 95.38 87 LYS A C 1
ATOM 674 O O . LYS A 1 87 ? 4.969 -5.695 -22.125 1 95.38 87 LYS A O 1
ATOM 679 N N . HIS A 1 88 ? 5.867 -5.902 -20.094 1 95.81 88 HIS A N 1
ATOM 680 C CA . HIS A 1 88 ? 5.102 -4.766 -19.594 1 95.81 88 HIS A CA 1
ATOM 681 C C . HIS A 1 88 ? 5.91 -3.477 -19.688 1 95.81 88 HIS A C 1
ATOM 683 O O . HIS A 1 88 ? 5.391 -2.393 -19.406 1 95.81 88 HIS A O 1
ATOM 689 N N . ARG A 1 89 ? 7.141 -3.533 -20.172 1 96.44 89 ARG A N 1
ATOM 690 C CA . ARG A 1 89 ? 8.055 -2.398 -20.109 1 96.44 89 ARG A CA 1
ATOM 691 C C . ARG A 1 89 ? 7.543 -1.232 -20.938 1 96.44 89 ARG A C 1
ATOM 693 O O . ARG A 1 89 ? 7.574 -0.083 -20.5 1 96.44 89 ARG A O 1
ATOM 700 N N . ASP A 1 90 ? 7.008 -1.489 -22.047 1 96.44 90 ASP A N 1
ATOM 701 C CA . ASP A 1 90 ? 6.516 -0.431 -22.922 1 96.44 90 ASP A CA 1
ATOM 702 C C . ASP A 1 90 ? 5.32 0.285 -22.312 1 96.44 90 ASP A C 1
ATOM 704 O O . ASP A 1 90 ? 5.223 1.513 -22.375 1 96.44 90 ASP A O 1
ATOM 708 N N . LEU A 1 91 ? 4.465 -0.536 -21.781 1 95.94 91 LEU A N 1
ATOM 709 C CA . LEU A 1 91 ? 3.277 0.033 -21.141 1 95.94 91 LEU A CA 1
ATOM 710 C C . LEU A 1 91 ? 3.658 0.915 -19.969 1 95.94 91 LEU A C 1
ATOM 712 O O . LEU A 1 91 ? 3.057 1.971 -19.75 1 95.94 91 LEU A O 1
ATOM 716 N N . ILE A 1 92 ? 4.602 0.544 -19.25 1 95.94 92 ILE A N 1
ATOM 717 C CA . ILE A 1 92 ? 5.066 1.286 -18.078 1 95.94 92 ILE A CA 1
ATOM 718 C C . ILE A 1 92 ? 5.715 2.596 -18.531 1 95.94 92 ILE A C 1
ATOM 720 O O . ILE A 1 92 ? 5.465 3.65 -17.938 1 95.94 92 ILE A O 1
ATOM 724 N N . ILE A 1 93 ? 6.516 2.521 -19.531 1 96.75 93 ILE A N 1
ATOM 725 C CA . ILE A 1 93 ? 7.172 3.705 -20.062 1 96.75 93 ILE A CA 1
ATOM 726 C C . ILE A 1 93 ? 6.121 4.695 -20.562 1 96.75 93 ILE A C 1
ATOM 728 O O . ILE A 1 93 ? 6.223 5.898 -20.312 1 96.75 93 ILE A O 1
ATOM 732 N N . GLU A 1 94 ? 5.168 4.23 -21.219 1 96.38 94 GLU A N 1
ATOM 733 C CA . GLU A 1 94 ? 4.07 5.078 -21.688 1 96.38 94 GLU A CA 1
ATOM 734 C C . GLU A 1 94 ? 3.375 5.762 -20.5 1 96.38 94 GLU A C 1
ATOM 736 O O . GLU A 1 94 ? 3.049 6.949 -20.578 1 96.38 94 GLU A O 1
ATOM 741 N N . ASP A 1 95 ? 3.168 5.008 -19.469 1 94.25 95 ASP A N 1
ATOM 742 C CA . ASP A 1 95 ? 2.529 5.547 -18.281 1 94.25 95 ASP A CA 1
ATOM 743 C C . ASP A 1 95 ? 3.371 6.66 -17.656 1 94.25 95 ASP A C 1
ATOM 745 O O . ASP A 1 95 ? 2.836 7.676 -17.219 1 94.25 95 ASP A O 1
ATOM 749 N N . ILE A 1 96 ? 4.621 6.48 -17.594 1 94.31 96 ILE A N 1
ATOM 750 C CA . ILE A 1 96 ? 5.543 7.484 -17.062 1 94.31 96 ILE A CA 1
ATOM 751 C C . ILE A 1 96 ? 5.461 8.75 -17.922 1 94.31 96 ILE A C 1
ATOM 753 O O . ILE A 1 96 ? 5.312 9.852 -17.391 1 94.31 96 ILE A O 1
ATOM 757 N N . PHE A 1 97 ? 5.406 8.633 -19.219 1 93.31 97 PHE A N 1
ATOM 758 C CA . PHE A 1 97 ? 5.336 9.781 -20.125 1 93.31 97 PHE A CA 1
ATOM 759 C C . PHE A 1 97 ? 4 10.5 -19.984 1 93.31 97 PHE A C 1
ATOM 761 O O . PHE A 1 97 ? 3.945 11.734 -20 1 93.31 97 PHE A O 1
ATOM 768 N N . ALA A 1 98 ? 2.979 9.664 -19.828 1 93.06 98 ALA A N 1
ATOM 769 C CA . ALA A 1 98 ? 1.655 10.25 -19.641 1 93.06 98 ALA A CA 1
ATOM 770 C C . ALA A 1 98 ? 1.607 11.07 -18.359 1 93.06 98 ALA A C 1
ATOM 772 O O . ALA A 1 98 ? 1.013 12.156 -18.328 1 93.06 98 ALA A O 1
ATOM 773 N N . SER A 1 99 ? 2.191 10.57 -17.297 1 89.38 99 SER A N 1
ATOM 774 C CA . SER A 1 99 ? 2.254 11.273 -16.016 1 89.38 99 SER A CA 1
ATOM 775 C C . SER A 1 99 ? 3.055 12.562 -16.125 1 89.38 99 SER A C 1
ATOM 777 O O . SER A 1 99 ? 2.691 13.578 -15.531 1 89.38 99 SER A O 1
ATOM 779 N N . LEU A 1 100 ? 4.035 12.594 -16.859 1 88.69 100 LEU A N 1
ATOM 780 C CA . LEU A 1 100 ? 4.852 13.781 -17.078 1 88.69 100 LEU A CA 1
ATOM 781 C C . LEU A 1 100 ? 4.07 14.844 -17.844 1 88.69 100 LEU A C 1
ATOM 783 O O . LEU A 1 100 ? 4.227 16.047 -17.578 1 88.69 100 LEU A O 1
ATOM 787 N N . GLY A 1 101 ? 3.359 14.367 -18.719 1 88.19 101 GLY A N 1
ATOM 788 C CA . GLY A 1 101 ? 2.545 15.281 -19.5 1 88.19 101 GLY A CA 1
ATOM 789 C C . GLY A 1 101 ? 1.501 16.016 -18.672 1 88.19 101 GLY A C 1
ATOM 790 O O . GLY A 1 101 ? 1.052 17.094 -19.062 1 88.19 101 GLY A O 1
ATOM 791 N N . ARG A 1 102 ? 1.092 15.367 -17.578 1 85.12 102 ARG A N 1
ATOM 792 C CA . ARG A 1 102 ? 0.057 15.922 -16.719 1 85.12 102 ARG A CA 1
ATOM 793 C C . ARG A 1 102 ? 0.638 16.969 -15.773 1 85.12 102 ARG A C 1
ATOM 795 O O . ARG A 1 102 ? -0.106 17.703 -15.125 1 85.12 102 ARG A O 1
ATOM 802 N N . LEU A 1 103 ? 1.926 17.062 -15.758 1 80.88 103 LEU A N 1
ATOM 803 C CA . LEU A 1 103 ? 2.562 18.078 -14.93 1 80.88 103 LEU A CA 1
ATOM 804 C C . LEU A 1 103 ? 2.477 19.438 -15.586 1 80.88 103 LEU A C 1
ATOM 806 O O . LEU A 1 103 ? 2.588 19.562 -16.812 1 80.88 103 LEU A O 1
ATOM 810 N N . PRO A 1 104 ? 2.045 20.438 -14.742 1 72.94 104 PRO A N 1
ATOM 811 C CA . PRO A 1 104 ? 2.018 21.781 -15.312 1 72.94 104 PRO A CA 1
ATOM 812 C C . PRO A 1 104 ? 3.357 22.203 -15.914 1 72.94 104 PRO A C 1
ATOM 814 O O . PRO A 1 104 ? 4.41 21.938 -15.328 1 72.94 104 PRO A O 1
ATOM 817 N N . THR A 1 105 ? 3.48 22.156 -17.203 1 66.94 105 THR A N 1
ATOM 818 C CA . THR A 1 105 ? 4.668 22.641 -17.891 1 66.94 105 THR A CA 1
ATOM 819 C C . THR A 1 105 ? 4.977 24.078 -17.469 1 66.94 105 THR A C 1
ATOM 821 O O . THR A 1 105 ? 4.082 24.922 -17.422 1 66.94 105 THR A O 1
ATOM 824 N N . THR A 1 106 ? 5.77 24.156 -16.469 1 57.62 106 THR A N 1
ATOM 825 C CA . THR A 1 106 ? 6.191 25.531 -16.172 1 57.62 106 THR A CA 1
ATOM 826 C C . THR A 1 106 ? 6.688 26.234 -17.422 1 57.62 106 THR A C 1
ATOM 828 O O . THR A 1 106 ? 7.691 25.812 -18.016 1 57.62 106 THR A O 1
ATOM 831 N N . LYS A 1 107 ? 5.898 26.438 -18.312 1 52.53 107 LYS A N 1
ATOM 832 C CA . LYS A 1 107 ? 6.223 27.312 -19.422 1 52.53 107 LYS A CA 1
ATOM 833 C C . LYS A 1 107 ? 7.125 28.453 -18.984 1 52.53 107 LYS A C 1
ATOM 835 O O . LYS A 1 107 ? 7.711 29.156 -19.812 1 52.53 107 LYS A O 1
ATOM 840 N N . ARG A 1 108 ? 7.184 28.734 -17.828 1 52.09 108 ARG A N 1
ATOM 841 C CA . ARG A 1 108 ? 7.75 30.062 -17.578 1 52.09 108 ARG A CA 1
ATOM 842 C C . ARG A 1 108 ? 9.219 30.109 -17.984 1 52.09 108 ARG A C 1
ATOM 844 O O . ARG A 1 108 ? 9.773 31.203 -18.172 1 52.09 108 ARG A O 1
ATOM 851 N N . ASN A 1 109 ? 9.906 28.984 -17.969 1 48.09 109 ASN A N 1
ATOM 852 C CA . ASN A 1 109 ? 11.32 29.312 -18.109 1 48.09 109 ASN A CA 1
ATOM 853 C C . ASN A 1 109 ? 11.664 29.719 -19.547 1 48.09 109 ASN A C 1
ATOM 855 O O . ASN A 1 109 ? 12.805 30.078 -19.828 1 48.09 109 ASN A O 1
ATOM 859 N N . LEU A 1 110 ? 10.82 29.312 -20.375 1 50.06 110 LEU A N 1
ATOM 860 C CA . LEU A 1 110 ? 11.289 29.641 -21.719 1 50.06 110 LEU A CA 1
ATOM 861 C C . LEU A 1 110 ? 11.125 31.125 -22.016 1 50.06 110 LEU A C 1
ATOM 863 O O . LEU A 1 110 ? 11.719 31.641 -22.969 1 50.06 110 LEU A O 1
ATOM 867 N N . ARG A 1 111 ? 10.312 31.797 -21.266 1 48.69 111 ARG A N 1
ATOM 868 C CA . ARG A 1 111 ? 10.086 33.156 -21.719 1 48.69 111 ARG A CA 1
ATOM 869 C C . ARG A 1 111 ? 11.297 34.031 -21.422 1 48.69 111 ARG A C 1
ATOM 871 O O . ARG A 1 111 ? 11.445 35.125 -22.016 1 48.69 111 ARG A O 1
ATOM 878 N N . ASN A 1 112 ? 12.055 33.656 -20.375 1 49.25 112 ASN A N 1
ATOM 879 C CA . ASN A 1 112 ? 12.961 34.75 -20.047 1 49.25 112 ASN A CA 1
ATOM 880 C C . ASN A 1 112 ? 14.109 34.844 -21.047 1 49.25 112 ASN A C 1
ATOM 882 O O . ASN A 1 112 ? 15.055 35.594 -20.844 1 49.25 112 ASN A O 1
ATOM 886 N N . PHE A 1 113 ? 14.18 33.844 -21.891 1 52.53 113 PHE A N 1
ATOM 887 C CA . PHE A 1 113 ? 15.367 34.062 -22.703 1 52.53 113 PHE A CA 1
ATOM 888 C C . PHE A 1 113 ? 15.078 35.062 -23.812 1 52.53 113 PHE A C 1
ATOM 890 O O . PHE A 1 113 ? 15.898 35.281 -24.719 1 52.53 113 PHE A O 1
ATOM 897 N N . ARG A 1 114 ? 14.156 36 -23.672 1 40.94 114 ARG A N 1
ATOM 898 C CA . ARG A 1 114 ? 14.328 37.125 -24.609 1 40.94 114 ARG A CA 1
ATOM 899 C C . ARG A 1 114 ? 15.297 38.156 -24.047 1 40.94 114 ARG A C 1
ATOM 901 O O . ARG A 1 114 ? 15.375 38.344 -22.828 1 40.94 114 ARG A O 1
ATOM 908 N N . THR B 1 1 ? 31.797 29.297 9.156 1 46.47 1 THR B N 1
ATOM 909 C CA . THR B 1 1 ? 31.016 28.328 9.93 1 46.47 1 THR B CA 1
ATOM 910 C C . THR B 1 1 ? 29.531 28.5 9.656 1 46.47 1 THR B C 1
ATOM 912 O O . THR B 1 1 ? 28.719 27.672 10.086 1 46.47 1 THR B O 1
ATOM 915 N N . GLY B 1 2 ? 28.984 29.547 9.242 1 56.12 2 GLY B N 1
ATOM 916 C CA . GLY B 1 2 ? 27.625 29.953 8.953 1 56.12 2 GLY B CA 1
ATOM 917 C C . GLY B 1 2 ? 27.062 29.297 7.699 1 56.12 2 GLY B C 1
ATOM 918 O O . GLY B 1 2 ? 25.859 29.062 7.605 1 56.12 2 GLY B O 1
ATOM 919 N N . ALA B 1 3 ? 27.859 29.094 6.688 1 61.47 3 ALA B N 1
ATOM 920 C CA . ALA B 1 3 ? 2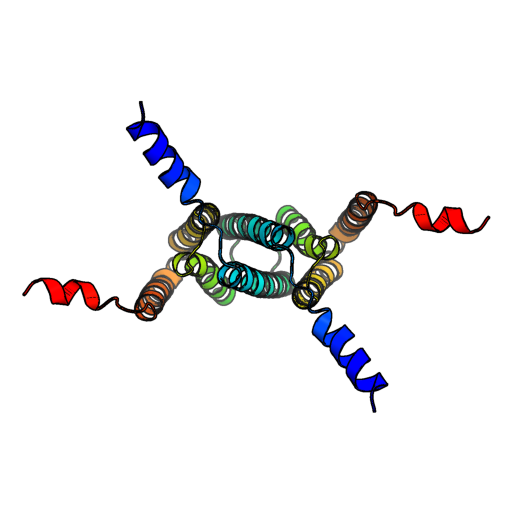7.453 28.516 5.41 1 61.47 3 ALA B CA 1
ATOM 921 C C . ALA B 1 3 ? 27.016 27.062 5.582 1 61.47 3 ALA B C 1
ATOM 923 O O . ALA B 1 3 ? 26.094 26.609 4.918 1 61.47 3 ALA B O 1
ATOM 924 N N . LEU B 1 4 ? 27.797 26.297 6.332 1 54.09 4 LEU B N 1
ATOM 925 C CA . LEU B 1 4 ? 27.484 24.891 6.535 1 54.09 4 LEU B CA 1
ATOM 926 C C . LEU B 1 4 ? 26.188 24.734 7.312 1 54.09 4 LEU B C 1
ATOM 928 O O . LEU B 1 4 ? 25.438 23.766 7.098 1 54.09 4 LEU B O 1
ATOM 932 N N . ALA B 1 5 ? 25.906 25.594 8.195 1 53.88 5 ALA B N 1
ATOM 933 C CA . ALA B 1 5 ? 24.656 25.578 8.953 1 53.88 5 ALA B CA 1
ATOM 934 C C . ALA B 1 5 ? 23.469 25.875 8.055 1 53.88 5 ALA B C 1
ATOM 936 O O . ALA B 1 5 ? 22.391 25.297 8.234 1 53.88 5 ALA B O 1
ATOM 937 N N . LYS B 1 6 ? 23.531 26.656 7.047 1 55.34 6 LYS B N 1
ATOM 938 C CA . LYS B 1 6 ? 22.453 26.953 6.113 1 55.34 6 LYS B CA 1
ATOM 939 C C . LYS B 1 6 ? 22.172 25.766 5.207 1 55.34 6 LYS B C 1
ATOM 941 O O . LYS B 1 6 ? 21.016 25.5 4.871 1 55.34 6 LYS B O 1
ATOM 946 N N . GLN B 1 7 ? 23.281 25.094 4.77 1 54.12 7 GLN B N 1
ATOM 947 C CA . GLN B 1 7 ? 23.109 23.906 3.949 1 54.12 7 GLN B CA 1
ATOM 948 C C . GLN B 1 7 ? 22.375 22.812 4.723 1 54.12 7 GLN B C 1
ATOM 950 O O . GLN B 1 7 ? 21.547 22.094 4.16 1 54.12 7 GLN B O 1
ATOM 955 N N . LYS B 1 8 ? 22.812 22.594 5.934 1 50.62 8 LYS B N 1
ATOM 956 C CA . LYS B 1 8 ? 22.172 21.562 6.754 1 50.62 8 LYS B CA 1
ATOM 957 C C . LYS B 1 8 ? 20.688 21.875 6.945 1 50.62 8 LYS B C 1
ATOM 959 O O . LYS B 1 8 ? 19.859 20.969 6.957 1 50.62 8 LYS B O 1
ATOM 964 N N . ARG B 1 9 ? 20.328 23.188 7.098 1 50 9 ARG B N 1
ATOM 965 C CA . ARG B 1 9 ? 18.922 23.562 7.234 1 50 9 ARG B CA 1
ATOM 966 C C . ARG B 1 9 ? 18.141 23.234 5.961 1 50 9 ARG B C 1
ATOM 968 O O . ARG B 1 9 ? 16.938 22.953 6.016 1 50 9 ARG B O 1
ATOM 975 N N . ARG B 1 10 ? 18.812 23.484 4.805 1 50.09 10 ARG B N 1
ATOM 976 C CA . ARG B 1 10 ? 18.172 23.25 3.52 1 50.09 10 ARG B CA 1
ATOM 977 C C . ARG B 1 10 ? 17.859 21.766 3.322 1 50.09 10 ARG B C 1
ATOM 979 O O . ARG B 1 10 ? 16.781 21.406 2.824 1 50.09 10 ARG B O 1
ATOM 986 N N . TYR B 1 11 ? 18.875 20.922 3.586 1 49.56 11 TYR B N 1
ATOM 987 C CA . TYR B 1 11 ? 18.656 19.484 3.432 1 49.56 11 TYR B CA 1
ATOM 988 C C . TYR B 1 11 ? 17.703 18.969 4.496 1 49.56 11 TYR B C 1
ATOM 990 O O . TYR B 1 11 ? 16.875 18.094 4.215 1 49.56 11 TYR B O 1
ATOM 998 N N . THR B 1 12 ? 17.984 19.234 5.715 1 45.47 12 THR B N 1
ATOM 999 C CA . THR B 1 12 ? 17.094 18.875 6.809 1 45.47 12 THR B CA 1
ATOM 1000 C C . THR B 1 12 ? 15.766 19.625 6.688 1 45.47 12 THR B C 1
ATOM 1002 O O . THR B 1 12 ? 14.711 19.094 7.055 1 45.47 12 THR B O 1
ATOM 1005 N N . SER B 1 13 ? 15.867 20.953 6.418 1 48.62 13 SER B N 1
ATOM 1006 C CA . SER B 1 13 ? 14.68 21.797 6.367 1 48.62 13 SER B CA 1
ATOM 1007 C C . SER B 1 13 ? 13.703 21.312 5.293 1 48.62 13 SER B C 1
ATOM 1009 O O . SER B 1 13 ? 12.516 21.641 5.336 1 48.62 13 SER B O 1
ATOM 1011 N N . ALA B 1 14 ? 14.367 20.906 4.145 1 44.75 14 ALA B N 1
ATOM 1012 C CA . ALA B 1 14 ? 13.5 20.5 3.045 1 44.75 14 ALA B CA 1
ATOM 1013 C C . ALA B 1 14 ? 12.609 19.328 3.457 1 44.75 14 ALA B C 1
ATOM 1015 O O . ALA B 1 14 ? 11.914 18.75 2.623 1 44.75 14 ALA B O 1
ATOM 1016 N N . ALA B 1 15 ? 13.102 18.609 4.477 1 49.5 15 ALA B N 1
ATOM 1017 C CA . ALA B 1 15 ? 12.031 17.719 4.941 1 49.5 15 ALA B CA 1
ATOM 1018 C C . ALA B 1 15 ? 10.695 18.453 4.988 1 49.5 15 ALA B C 1
ATOM 1020 O O . ALA B 1 15 ? 10.406 19.172 5.941 1 49.5 15 ALA B O 1
ATOM 1021 N N . SER B 1 16 ? 10.492 19.156 3.965 1 54.84 16 SER B N 1
ATOM 1022 C CA . SER B 1 16 ? 9.297 19.969 3.766 1 54.84 16 SER B CA 1
ATOM 1023 C C . SER B 1 16 ? 8.047 19.266 4.281 1 54.84 16 SER B C 1
ATOM 1025 O O . SER B 1 16 ? 7.98 18.031 4.27 1 54.84 16 SER B O 1
ATOM 1027 N N . ILE B 1 17 ? 7.508 19.922 5.25 1 63.59 17 ILE B N 1
ATOM 1028 C CA . ILE B 1 17 ? 6.211 19.547 5.801 1 63.59 17 ILE B CA 1
ATOM 1029 C C . ILE B 1 17 ? 5.27 19.141 4.668 1 63.59 17 ILE B C 1
ATOM 1031 O O . ILE B 1 17 ? 5.078 19.891 3.707 1 63.59 17 ILE B O 1
ATOM 1035 N N . MET B 1 18 ? 5.164 17.875 4.488 1 73.94 18 MET B N 1
ATOM 1036 C CA . MET B 1 18 ? 4.188 17.391 3.514 1 73.94 18 MET B CA 1
ATOM 1037 C C . MET B 1 18 ? 2.834 18.062 3.725 1 73.94 18 MET B C 1
ATOM 1039 O O . MET B 1 18 ? 2.336 18.125 4.852 1 73.94 18 MET B O 1
ATOM 1043 N N . SER B 1 19 ? 2.398 18.672 2.689 1 80.06 19 SER B N 1
ATOM 1044 C CA . SER B 1 19 ? 1.095 19.312 2.785 1 80.06 19 SER B CA 1
ATOM 1045 C C . SER B 1 19 ? -0.007 18.312 3.074 1 80.06 19 SER B C 1
ATOM 1047 O O . SER B 1 19 ? 0.138 17.125 2.77 1 80.06 19 SER B O 1
ATOM 1049 N N . ASN B 1 20 ? -1.008 18.719 3.637 1 80.31 20 ASN B N 1
ATOM 1050 C CA . ASN B 1 20 ? -2.16 17.859 3.904 1 80.31 20 ASN B CA 1
ATOM 1051 C C . ASN B 1 20 ? -2.707 17.25 2.623 1 80.31 20 ASN B C 1
ATOM 1053 O O . ASN B 1 20 ? -3.199 16.109 2.637 1 80.31 20 ASN B O 1
ATOM 1057 N N . LYS B 1 21 ? -2.516 18 1.579 1 83.31 21 LYS B N 1
ATOM 1058 C CA . LYS B 1 21 ? -2.982 17.484 0.293 1 83.31 21 LYS B CA 1
ATOM 1059 C C . LYS B 1 21 ? -2.197 16.25 -0.125 1 83.31 21 LYS B C 1
ATOM 1061 O O . LYS B 1 21 ? -2.777 15.266 -0.601 1 83.31 21 LYS B O 1
ATOM 1066 N N . VAL B 1 22 ? -0.982 16.328 0.032 1 83.12 22 VAL B N 1
ATOM 1067 C CA . VAL B 1 22 ? -0.115 15.211 -0.338 1 83.12 22 VAL B CA 1
ATOM 1068 C C . VAL B 1 22 ? -0.375 14.023 0.587 1 83.12 22 VAL B C 1
ATOM 1070 O O . VAL B 1 22 ? -0.487 12.883 0.128 1 83.12 22 VAL B O 1
ATOM 1073 N N . LEU B 1 23 ? -0.586 14.32 1.787 1 85.06 23 LEU B N 1
ATOM 1074 C CA . LEU B 1 23 ? -0.846 13.258 2.756 1 85.06 23 LEU B CA 1
ATOM 1075 C C . LEU B 1 23 ? -2.162 12.555 2.449 1 85.06 23 LEU B C 1
ATOM 1077 O O . LEU B 1 23 ? -2.262 11.336 2.584 1 85.06 23 LEU B O 1
ATOM 1081 N N . MET B 1 24 ? -3.098 13.297 2.025 1 86.62 24 MET B N 1
ATOM 1082 C CA . MET B 1 24 ? -4.387 12.711 1.662 1 86.62 24 MET B CA 1
ATOM 1083 C C . MET B 1 24 ? -4.258 11.859 0.401 1 86.62 24 MET B C 1
ATOM 1085 O O . MET B 1 24 ? -4.922 10.828 0.274 1 86.62 24 MET B O 1
ATOM 1089 N N . SER B 1 25 ? -3.457 12.297 -0.484 1 89.5 25 SER B N 1
ATOM 1090 C CA . SER B 1 25 ? -3.238 11.508 -1.691 1 89.5 25 SER B CA 1
ATOM 1091 C C . SER B 1 25 ? -2.586 10.172 -1.364 1 89.5 25 SER B C 1
ATOM 1093 O O . SER B 1 25 ? -2.926 9.148 -1.96 1 89.5 25 SER B O 1
ATOM 1095 N N . VAL B 1 26 ? -1.694 10.203 -0.461 1 90 26 VAL B N 1
ATOM 1096 C CA . VAL B 1 26 ? -1.035 8.977 -0.029 1 90 26 VAL B CA 1
ATOM 1097 C C . VAL B 1 26 ? -2.045 8.062 0.66 1 90 26 VAL B C 1
ATOM 1099 O O . VAL B 1 26 ? -2.045 6.848 0.441 1 90 26 VAL B O 1
ATOM 1102 N N . TYR B 1 27 ? -2.861 8.695 1.425 1 89.06 27 TYR B N 1
ATOM 1103 C CA . TYR B 1 27 ? -3.926 7.957 2.092 1 89.06 27 TYR B CA 1
ATOM 1104 C C . TYR B 1 27 ? -4.836 7.277 1.077 1 89.06 27 TYR B C 1
ATOM 1106 O O . TYR B 1 27 ? -5.129 6.086 1.196 1 89.06 27 TYR B O 1
ATOM 1114 N N . ASN B 1 28 ? -5.211 7.914 0.164 1 91.06 28 ASN B N 1
ATOM 1115 C CA . ASN B 1 28 ? -6.09 7.355 -0.859 1 91.06 28 ASN B CA 1
ATOM 1116 C C . ASN B 1 28 ? -5.402 6.242 -1.64 1 91.06 28 ASN B C 1
ATOM 1118 O O . ASN B 1 28 ? -6.039 5.254 -2.012 1 91.06 28 ASN B O 1
ATOM 1122 N N . ARG B 1 29 ? -4.203 6.426 -1.866 1 91.75 29 ARG B N 1
ATOM 1123 C CA . ARG B 1 29 ? -3.451 5.375 -2.545 1 91.75 29 ARG B CA 1
ATOM 1124 C C . ARG B 1 29 ? -3.346 4.129 -1.674 1 91.75 29 ARG B C 1
ATOM 1126 O O . ARG B 1 29 ? -3.393 3.006 -2.18 1 91.75 29 ARG B O 1
ATOM 1133 N N . MET B 1 30 ? -3.225 4.336 -0.448 1 92.19 30 MET B N 1
ATOM 1134 C CA . MET B 1 30 ? -3.186 3.205 0.476 1 92.19 30 MET B CA 1
ATOM 1135 C C . MET B 1 30 ? -4.484 2.408 0.415 1 92.19 30 MET B C 1
ATOM 1137 O O . MET B 1 30 ? -4.465 1.177 0.462 1 92.19 30 MET B O 1
ATOM 1141 N N . VAL B 1 31 ? -5.555 3.146 0.345 1 93 31 VAL B N 1
ATOM 1142 C CA . VAL B 1 31 ? -6.844 2.477 0.208 1 93 31 VAL B CA 1
ATOM 1143 C C . VAL B 1 31 ? -6.848 1.617 -1.055 1 93 31 VAL B C 1
ATOM 1145 O O . VAL B 1 31 ? -7.234 0.446 -1.015 1 93 31 VAL B O 1
ATOM 1148 N N . GLU B 1 32 ? -6.355 2.105 -2.1 1 94 32 GLU B N 1
ATOM 1149 C CA . GLU B 1 32 ? -6.289 1.38 -3.363 1 94 32 GLU B CA 1
ATOM 1150 C C . GLU B 1 32 ? -5.383 0.157 -3.248 1 94 32 GLU B C 1
ATOM 1152 O O . GLU B 1 32 ? -5.688 -0.902 -3.803 1 94 32 GLU B O 1
ATOM 1157 N N . VAL B 1 33 ? -4.336 0.318 -2.604 1 95.38 33 VAL B N 1
ATOM 1158 C CA . VAL B 1 33 ? -3.381 -0.773 -2.436 1 95.38 33 VAL B CA 1
ATOM 1159 C C . VAL B 1 33 ? -4.02 -1.896 -1.623 1 95.38 33 VAL B C 1
ATOM 1161 O O . VAL B 1 33 ? -3.891 -3.072 -1.971 1 95.38 33 VAL B O 1
ATOM 1164 N N . MET B 1 34 ? -4.758 -1.54 -0.606 1 94.25 34 MET B N 1
ATOM 1165 C CA . MET B 1 34 ? -5.438 -2.543 0.206 1 94.25 34 MET B CA 1
ATOM 1166 C C . MET B 1 34 ? -6.445 -3.326 -0.629 1 94.25 34 MET B C 1
ATOM 1168 O O . MET B 1 34 ? -6.523 -4.551 -0.527 1 94.25 34 MET B O 1
ATOM 1172 N N . ASP B 1 35 ? -7.125 -2.643 -1.419 1 95.44 35 ASP B N 1
ATOM 1173 C CA . ASP B 1 35 ? -8.102 -3.301 -2.283 1 95.44 35 ASP B CA 1
ATOM 1174 C C . ASP B 1 35 ? -7.41 -4.223 -3.287 1 95.44 35 ASP B C 1
ATOM 1176 O O . ASP B 1 35 ? -7.883 -5.328 -3.547 1 95.44 35 ASP B O 1
ATOM 1180 N N . THR B 1 36 ? -6.332 -3.754 -3.834 1 93.62 36 THR B N 1
ATOM 1181 C CA . THR B 1 36 ? -5.59 -4.547 -4.805 1 93.62 36 THR B CA 1
ATOM 1182 C C . THR B 1 36 ? -5.039 -5.812 -4.16 1 93.62 36 THR B C 1
ATOM 1184 O O . THR B 1 36 ? -5.094 -6.895 -4.754 1 93.62 36 THR B O 1
ATOM 1187 N N . LEU B 1 37 ? -4.562 -5.73 -2.982 1 95.38 37 LEU B N 1
ATOM 1188 C CA . LEU B 1 37 ? -4.027 -6.879 -2.262 1 95.38 37 LEU B CA 1
ATOM 1189 C C . LEU B 1 37 ? -5.129 -7.883 -1.945 1 95.38 37 LEU B C 1
ATOM 1191 O O . LEU B 1 37 ? -4.922 -9.094 -2.055 1 95.38 37 LEU B O 1
ATOM 1195 N N . ALA B 1 38 ? -6.277 -7.309 -1.56 1 95.38 38 ALA B N 1
ATOM 1196 C CA . ALA B 1 38 ? -7.414 -8.195 -1.312 1 95.38 38 ALA B CA 1
ATOM 1197 C C . ALA B 1 38 ? -7.785 -8.977 -2.57 1 95.38 38 ALA B C 1
ATOM 1199 O O . ALA B 1 38 ? -8.031 -10.18 -2.51 1 95.38 38 ALA B O 1
ATOM 1200 N N . GLN B 1 39 ? -7.762 -8.305 -3.619 1 93.44 39 GLN B N 1
ATOM 1201 C CA . GLN B 1 39 ? -8.086 -8.945 -4.891 1 93.44 39 GLN B CA 1
ATOM 1202 C C . GLN B 1 39 ? -7.027 -9.977 -5.266 1 93.44 39 GLN B C 1
ATOM 1204 O O . GLN B 1 39 ? -7.355 -11.086 -5.699 1 93.44 39 GLN B O 1
ATOM 1209 N N . LEU B 1 40 ? -5.812 -9.664 -5.121 1 91.88 40 LEU B N 1
ATOM 1210 C CA . LEU B 1 40 ? -4.695 -10.547 -5.441 1 91.88 40 LEU B CA 1
ATOM 1211 C C . LEU B 1 40 ? -4.762 -11.828 -4.617 1 91.88 40 LEU B C 1
ATOM 1213 O O . LEU B 1 40 ? -4.605 -12.922 -5.156 1 91.88 40 LEU B O 1
ATOM 1217 N N . LEU B 1 41 ? -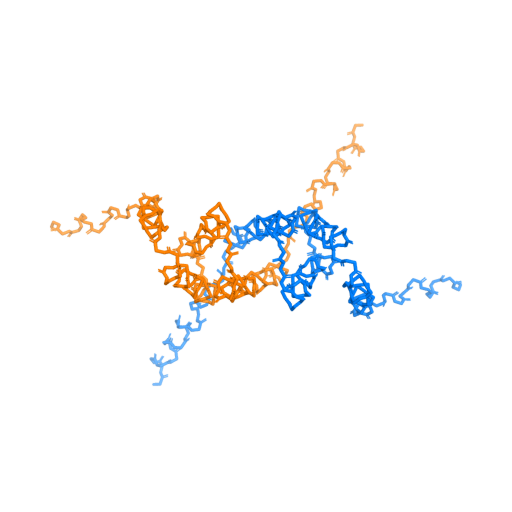5.031 -11.695 -3.406 1 92.62 41 LEU B N 1
ATOM 1218 C CA . LEU B 1 41 ? -5.102 -12.844 -2.506 1 92.62 41 LEU B CA 1
ATOM 1219 C C . LEU B 1 41 ? -6.301 -13.727 -2.84 1 92.62 41 LEU B C 1
ATOM 1221 O O . LEU B 1 41 ? -6.305 -14.922 -2.527 1 92.62 41 LEU B O 1
ATOM 1225 N N . GLY B 1 42 ? -7.285 -13.102 -3.424 1 91.19 42 GLY B N 1
ATOM 1226 C CA . GLY B 1 42 ? -8.469 -13.859 -3.811 1 91.19 42 GLY B CA 1
ATOM 1227 C C . GLY B 1 42 ? -8.273 -14.664 -5.078 1 91.19 42 GLY B C 1
ATOM 1228 O O . GLY B 1 42 ? -9.039 -15.586 -5.359 1 91.19 42 GLY B O 1
ATOM 1229 N N . THR B 1 43 ? -7.219 -14.383 -5.777 1 88.62 43 THR B N 1
ATOM 1230 C CA . THR B 1 43 ? -7.109 -14.984 -7.102 1 88.62 43 THR B CA 1
ATOM 1231 C C . THR B 1 43 ? -5.809 -15.766 -7.238 1 88.62 43 THR B C 1
ATOM 1233 O O . THR B 1 43 ? -5.691 -16.641 -8.094 1 88.62 43 THR B O 1
ATOM 1236 N N . GLN B 1 44 ? -4.797 -15.391 -6.504 1 87 44 GLN B N 1
ATOM 1237 C CA . GLN B 1 44 ? -3.488 -16.031 -6.637 1 87 44 GLN B CA 1
ATOM 1238 C C . GLN B 1 44 ? -3.021 -16.609 -5.309 1 87 44 GLN B C 1
ATOM 1240 O O . GLN B 1 44 ? -3.312 -16.062 -4.242 1 87 44 GLN B O 1
ATOM 1245 N N . ALA B 1 45 ? -2.371 -17.797 -5.438 1 87.56 45 ALA B N 1
ATOM 1246 C CA . ALA B 1 45 ? -1.761 -18.391 -4.25 1 87.56 45 ALA B CA 1
ATOM 1247 C C . ALA B 1 45 ? -0.433 -17.703 -3.922 1 87.56 45 ALA B C 1
ATOM 1249 O O . ALA B 1 45 ? 0.449 -17.609 -4.777 1 87.56 45 ALA B O 1
ATOM 1250 N N . LEU B 1 46 ? -0.387 -17.219 -2.695 1 90.25 46 LEU B N 1
ATOM 1251 C CA . LEU B 1 46 ? 0.835 -16.562 -2.244 1 90.25 46 LEU B CA 1
ATOM 1252 C C . LEU B 1 46 ? 1.528 -17.391 -1.164 1 90.25 46 LEU B C 1
ATOM 1254 O O . LEU B 1 46 ? 0.945 -18.328 -0.63 1 90.25 46 LEU B O 1
ATOM 1258 N N . THR B 1 47 ? 2.764 -17.125 -0.94 1 90.88 47 THR B N 1
ATOM 1259 C CA . THR B 1 47 ? 3.533 -17.859 0.056 1 90.88 47 THR B CA 1
ATOM 1260 C C . THR B 1 47 ? 3.041 -17.547 1.465 1 90.88 47 THR B C 1
ATOM 1262 O O . THR B 1 47 ? 2.424 -16.5 1.691 1 90.88 47 THR B O 1
ATOM 1265 N N . ASP B 1 48 ? 3.391 -18.375 2.436 1 93.31 48 ASP B N 1
ATOM 1266 C CA . ASP B 1 48 ? 3.016 -18.172 3.834 1 93.31 48 ASP B CA 1
ATOM 1267 C C . ASP B 1 48 ? 3.588 -16.875 4.383 1 93.31 48 ASP B C 1
ATOM 1269 O O . ASP B 1 48 ? 2.906 -16.141 5.105 1 93.31 48 ASP B O 1
ATOM 1273 N N . MET B 1 49 ? 4.812 -16.594 4.023 1 90.31 49 MET B N 1
ATOM 1274 C CA . MET B 1 49 ? 5.477 -15.375 4.496 1 90.31 49 MET B CA 1
ATOM 1275 C C . MET B 1 49 ? 4.766 -14.133 3.975 1 90.31 49 MET B C 1
ATOM 1277 O O . MET B 1 49 ? 4.535 -13.18 4.727 1 90.31 49 MET B O 1
ATOM 1281 N N . THR B 1 50 ? 4.383 -14.195 2.73 1 91.75 50 THR B N 1
ATOM 1282 C CA . THR B 1 50 ? 3.699 -13.055 2.125 1 91.75 50 THR B CA 1
ATOM 1283 C C . THR B 1 50 ? 2.322 -12.859 2.752 1 91.75 50 THR B C 1
ATOM 1285 O O . THR B 1 50 ? 1.921 -11.727 3.039 1 91.75 50 THR B O 1
ATOM 1288 N N . VAL B 1 51 ? 1.636 -13.953 2.988 1 95.19 51 VAL B N 1
ATOM 1289 C CA . VAL B 1 51 ? 0.294 -13.898 3.559 1 95.19 51 VAL B CA 1
ATOM 1290 C C . VAL B 1 51 ? 0.353 -13.289 4.957 1 95.19 51 VAL B C 1
ATOM 1292 O O . VAL B 1 51 ? -0.451 -12.414 5.297 1 95.19 51 VAL B O 1
ATOM 1295 N N . LEU B 1 52 ? 1.325 -13.617 5.711 1 94.19 52 LEU B N 1
ATOM 1296 C CA . LEU B 1 52 ? 1.456 -13.102 7.07 1 94.19 52 LEU B CA 1
ATOM 1297 C C . LEU B 1 52 ? 1.801 -11.617 7.055 1 94.19 52 LEU B C 1
ATOM 1299 O O . LEU B 1 52 ? 1.251 -10.844 7.84 1 94.19 52 LEU B O 1
ATOM 1303 N N . LYS B 1 53 ? 2.678 -11.32 6.18 1 93 53 LYS B N 1
ATOM 1304 C CA . LYS B 1 53 ? 3.051 -9.914 6.047 1 93 53 LYS B CA 1
ATOM 1305 C C . LYS B 1 53 ? 1.85 -9.062 5.648 1 93 53 LYS B C 1
ATOM 1307 O O . LYS B 1 53 ? 1.637 -7.98 6.207 1 93 53 LYS B O 1
ATOM 1312 N N . LEU B 1 54 ? 1.086 -9.562 4.754 1 95.38 54 LEU B N 1
ATOM 1313 C CA . LEU B 1 54 ? -0.084 -8.836 4.27 1 95.38 54 LEU B CA 1
ATOM 1314 C C . LEU B 1 54 ? -1.161 -8.758 5.348 1 95.38 54 LEU B C 1
ATOM 1316 O O . LEU B 1 54 ? -1.896 -7.773 5.43 1 95.38 54 LEU B O 1
ATOM 1320 N N . SER B 1 55 ? -1.28 -9.812 6.191 1 96.31 55 SER B N 1
ATOM 1321 C CA . SER B 1 55 ? -2.232 -9.781 7.297 1 96.31 55 SER B CA 1
ATOM 1322 C C . SER B 1 55 ? -1.906 -8.656 8.273 1 96.31 55 SER B C 1
ATOM 1324 O O . SER B 1 55 ? -2.807 -7.973 8.766 1 96.31 55 SER B O 1
ATOM 1326 N N . GLY B 1 56 ? -0.603 -8.484 8.477 1 94.69 56 GLY B N 1
ATOM 1327 C CA . GLY B 1 56 ? -0.185 -7.383 9.336 1 94.69 56 GLY B CA 1
ATOM 1328 C C . GLY B 1 56 ? -0.577 -6.023 8.789 1 94.69 56 GLY B C 1
ATOM 1329 O O . GLY B 1 56 ? -0.989 -5.141 9.547 1 94.69 56 GLY B O 1
ATOM 1330 N N . LEU B 1 57 ? -0.515 -5.863 7.52 1 93.88 57 LEU B N 1
ATOM 1331 C CA . LEU B 1 57 ? -0.913 -4.625 6.859 1 93.88 57 LEU B CA 1
ATOM 1332 C C . LEU B 1 57 ? -2.416 -4.398 6.996 1 93.88 57 LEU B C 1
ATOM 1334 O O . LEU B 1 57 ? -2.863 -3.26 7.152 1 93.88 57 LEU B O 1
ATOM 1338 N N . GLY B 1 58 ? -3.156 -5.484 6.949 1 95.62 58 GLY B N 1
ATOM 1339 C CA . GLY B 1 58 ? -4.605 -5.402 7.027 1 95.62 58 GLY B CA 1
ATOM 1340 C C . GLY B 1 58 ? -5.109 -5.051 8.414 1 95.62 58 GLY B C 1
ATOM 1341 O O . GLY B 1 58 ? -6.199 -4.496 8.562 1 95.62 58 GLY B O 1
ATOM 1342 N N . ILE B 1 59 ? -4.355 -5.324 9.414 1 94.88 59 ILE B N 1
ATOM 1343 C CA . ILE B 1 59 ? -4.781 -5.125 10.797 1 94.88 59 ILE B CA 1
ATOM 1344 C C . ILE B 1 59 ? -4.461 -3.697 11.234 1 94.88 59 ILE B C 1
ATOM 1346 O O . ILE B 1 59 ? -5.211 -3.096 12.008 1 94.88 59 ILE B O 1
ATOM 1350 N N . PHE B 1 60 ? -3.512 -3.061 10.617 1 91 60 PHE B N 1
ATOM 1351 C CA . PHE B 1 60 ? -2.9 -1.8 11.023 1 91 60 PHE B CA 1
ATOM 1352 C C . PHE B 1 60 ? -3.939 -0.687 11.078 1 91 60 PHE B C 1
ATOM 1354 O O . PHE B 1 60 ? -4.031 0.032 12.07 1 91 60 PHE B O 1
ATOM 1361 N N . PRO B 1 61 ? -4.828 -0.513 10.234 1 92.31 61 PRO B N 1
ATOM 1362 C CA . PRO B 1 61 ? -5.762 0.617 10.242 1 92.31 61 PRO B CA 1
ATOM 1363 C C . PRO B 1 61 ? -6.742 0.563 11.414 1 92.31 61 PRO B C 1
ATOM 1365 O O . PRO B 1 61 ? -7.309 1.591 11.789 1 92.31 61 PRO B O 1
ATOM 1368 N N . PHE B 1 62 ? -6.895 -0.574 11.922 1 91.38 62 PHE B N 1
ATOM 1369 C CA . PHE B 1 62 ? -7.867 -0.721 13 1 91.38 62 PHE B CA 1
ATOM 1370 C C . PHE B 1 62 ? -7.297 -0.211 14.32 1 91.38 62 PHE B C 1
ATOM 1372 O O . PHE B 1 62 ? -8.039 0.013 15.273 1 91.38 62 PHE B O 1
ATOM 1379 N N . PHE B 1 63 ? -6.09 0.029 14.289 1 87.06 63 PHE B N 1
ATOM 1380 C CA . PHE B 1 63 ? -5.473 0.418 15.547 1 87.06 63 PHE B CA 1
ATOM 1381 C C . PHE B 1 63 ? -4.867 1.812 15.445 1 87.06 63 PHE B C 1
ATOM 1383 O O . PHE B 1 63 ? -4.082 2.221 16.312 1 87.06 63 PHE B O 1
ATOM 1390 N N . VAL B 1 64 ? -5.102 2.412 14.414 1 80.31 64 VAL B N 1
ATOM 1391 C CA . VAL B 1 64 ? -4.719 3.814 14.281 1 80.31 64 VAL B CA 1
ATOM 1392 C C . VAL B 1 64 ? -5.973 4.684 14.164 1 80.31 64 VAL B C 1
ATOM 1394 O O . VAL B 1 64 ? -7.035 4.199 13.773 1 80.31 64 VAL B O 1
ATOM 1397 N N . GLU B 1 65 ? -5.91 5.844 14.891 1 69 65 GLU B N 1
ATOM 1398 C CA . GLU B 1 65 ? -7.039 6.77 14.797 1 69 65 GLU B CA 1
ATOM 1399 C C . GLU B 1 65 ? -7.332 7.133 13.344 1 69 65 GLU B C 1
ATOM 1401 O O . GLU B 1 65 ? -6.434 7.559 12.609 1 69 65 GLU B O 1
ATOM 1406 N N . ASN B 1 66 ? -8.117 6.355 12.594 1 65.38 66 ASN B N 1
ATOM 1407 C CA . ASN B 1 66 ? -8.172 6.758 11.195 1 65.38 66 ASN B CA 1
ATOM 1408 C C . ASN B 1 66 ? -9.57 6.551 10.602 1 65.38 66 ASN B C 1
ATOM 1410 O O . ASN B 1 66 ? -10.445 5.977 11.258 1 65.38 66 ASN B O 1
ATOM 1414 N N . ILE B 1 67 ? -9.766 7.172 9.438 1 66.5 67 ILE B N 1
ATOM 1415 C CA . ILE B 1 67 ? -10.984 7.34 8.656 1 66.5 67 ILE B CA 1
ATOM 1416 C C . ILE B 1 67 ? -11.484 5.977 8.172 1 66.5 67 ILE B C 1
ATOM 1418 O O . ILE B 1 67 ? -10.68 5.113 7.801 1 66.5 67 ILE B O 1
ATOM 1422 N N . SER B 1 68 ? -12.586 5.887 8.008 1 83.5 68 SER B N 1
ATOM 1423 C CA . SER B 1 68 ? -13.492 4.766 7.758 1 83.5 68 SER B CA 1
ATOM 1424 C C . SER B 1 68 ? -13.172 4.094 6.426 1 83.5 68 SER B C 1
ATOM 1426 O O . SER B 1 68 ? -13.141 2.863 6.34 1 83.5 68 SER B O 1
ATOM 1428 N N . SER B 1 69 ? -12.648 4.844 5.457 1 89.31 69 SER B N 1
ATOM 1429 C CA . SER B 1 69 ? -12.461 4.238 4.141 1 89.31 69 SER B CA 1
ATOM 1430 C C . SER B 1 69 ? -11.32 3.225 4.152 1 89.31 69 SER B C 1
ATOM 1432 O O . SER B 1 69 ? -11.43 2.154 3.555 1 89.31 69 SER B O 1
ATOM 1434 N N . LEU B 1 70 ? -10.312 3.545 4.828 1 92 70 LEU B N 1
ATOM 1435 C CA . LEU B 1 70 ? -9.164 2.646 4.906 1 92 70 LEU B CA 1
ATOM 1436 C C . LEU B 1 70 ? -9.508 1.392 5.703 1 92 70 LEU B C 1
ATOM 1438 O O . LEU B 1 70 ? -9.086 0.29 5.348 1 92 70 LEU B O 1
ATOM 1442 N N . GLN B 1 71 ? -10.297 1.562 6.688 1 93.44 71 GLN B N 1
ATOM 1443 C CA . GLN B 1 71 ? -10.719 0.436 7.512 1 93.44 71 GLN B CA 1
ATOM 1444 C C . GLN B 1 71 ? -11.609 -0.521 6.723 1 93.44 71 GLN B C 1
ATOM 1446 O O . GLN B 1 71 ? -11.508 -1.74 6.879 1 93.44 71 GLN B O 1
ATOM 1451 N N . LEU B 1 72 ? -12.422 0.015 5.902 1 94.31 72 LEU B N 1
ATOM 1452 C CA . LEU B 1 72 ? -13.281 -0.818 5.066 1 94.31 72 LEU B CA 1
ATOM 1453 C C . LEU B 1 72 ? -12.453 -1.648 4.094 1 94.31 72 LEU B C 1
ATOM 1455 O O . LEU B 1 72 ? -12.672 -2.854 3.951 1 94.31 72 LEU B O 1
ATOM 1459 N N . SER B 1 73 ? -11.516 -1.027 3.473 1 95.38 73 SER B N 1
ATOM 1460 C CA . SER B 1 73 ? -10.633 -1.745 2.561 1 95.38 73 SER B CA 1
ATOM 1461 C C . SER B 1 73 ? -9.789 -2.773 3.305 1 95.38 73 SER B C 1
ATOM 1463 O O . SER B 1 73 ? -9.562 -3.881 2.807 1 95.38 73 SER B O 1
ATOM 1465 N N . ALA B 1 74 ? -9.328 -2.414 4.422 1 96.25 74 ALA B N 1
ATOM 1466 C CA . ALA B 1 74 ? -8.562 -3.324 5.266 1 96.25 74 ALA B CA 1
ATOM 1467 C C . ALA B 1 74 ? -9.398 -4.531 5.68 1 96.25 74 ALA B C 1
ATOM 1469 O O . ALA B 1 74 ? -8.906 -5.66 5.715 1 96.25 74 ALA B O 1
ATOM 1470 N N . LEU B 1 75 ? -10.602 -4.27 5.953 1 96.69 75 LEU B N 1
ATOM 1471 C CA . LEU B 1 75 ? -11.508 -5.352 6.32 1 96.69 75 LEU B CA 1
ATOM 1472 C C . LEU B 1 75 ? -11.664 -6.344 5.172 1 96.69 75 LEU B C 1
ATOM 1474 O O . LEU B 1 75 ? -11.68 -7.555 5.391 1 96.69 75 LEU B O 1
ATOM 1478 N N . LYS B 1 76 ? -11.797 -5.859 4.035 1 96.88 76 LYS B N 1
ATOM 1479 C CA . LYS B 1 76 ? -11.867 -6.723 2.863 1 96.88 76 LYS B CA 1
ATOM 1480 C C . LYS B 1 76 ? -10.633 -7.617 2.758 1 96.88 76 LYS B C 1
ATOM 1482 O O . LYS B 1 76 ? -10.75 -8.812 2.473 1 96.88 76 LYS B O 1
ATOM 1487 N N . LEU B 1 77 ? -9.5 -7.039 2.99 1 96.94 77 LEU B N 1
ATOM 1488 C CA . LEU B 1 77 ? -8.242 -7.773 2.918 1 96.94 77 LEU B CA 1
ATOM 1489 C C . LEU B 1 77 ? -8.188 -8.867 3.982 1 96.94 77 LEU B C 1
ATOM 1491 O O . LEU B 1 77 ? -7.91 -10.023 3.674 1 96.94 77 LEU B O 1
ATOM 1495 N N . VAL B 1 78 ? -8.523 -8.492 5.199 1 97.25 78 VAL B N 1
ATOM 1496 C CA . VAL B 1 78 ? -8.477 -9.445 6.301 1 97.25 78 VAL B CA 1
ATOM 1497 C C . VAL B 1 78 ? -9.484 -10.562 6.062 1 97.25 78 VAL B C 1
ATOM 1499 O O . VAL B 1 78 ? -9.188 -11.734 6.309 1 97.25 78 VAL B O 1
ATOM 1502 N N . ARG B 1 79 ? -10.578 -10.172 5.59 1 97.19 79 ARG B N 1
ATOM 1503 C CA . ARG B 1 79 ? -11.609 -11.164 5.301 1 97.19 79 ARG B CA 1
ATOM 1504 C C . ARG B 1 79 ? -11.133 -12.148 4.234 1 97.19 79 ARG B C 1
ATOM 1506 O O . ARG B 1 79 ? -11.336 -13.352 4.355 1 97.19 79 ARG B O 1
ATOM 1513 N N . THR B 1 80 ? -10.539 -11.688 3.236 1 97.12 80 THR B N 1
ATOM 1514 C CA . THR B 1 80 ? -10.031 -12.539 2.168 1 97.12 80 THR B CA 1
ATOM 1515 C C . THR B 1 80 ? -8.969 -13.492 2.697 1 97.12 80 THR B C 1
ATOM 1517 O O . THR B 1 80 ? -8.977 -14.688 2.373 1 97.12 80 THR B O 1
ATOM 1520 N N . ILE B 1 81 ? -8.117 -13.039 3.523 1 97.12 81 ILE B N 1
ATOM 1521 C CA . ILE B 1 81 ? -7.062 -13.875 4.094 1 97.12 81 ILE B CA 1
ATOM 1522 C C . ILE B 1 81 ? -7.676 -14.953 4.98 1 97.12 81 ILE B C 1
ATOM 1524 O O . ILE B 1 81 ? -7.309 -16.125 4.887 1 97.12 81 ILE B O 1
ATOM 1528 N N . PHE B 1 82 ? -8.641 -14.609 5.75 1 95.44 82 PHE B N 1
ATOM 1529 C CA . PHE B 1 82 ? -9.305 -15.539 6.656 1 95.44 82 PHE B CA 1
ATOM 1530 C C . PHE B 1 82 ? -10.047 -16.609 5.875 1 95.44 82 PHE B C 1
ATOM 1532 O O . PHE B 1 82 ? -10.102 -17.766 6.297 1 95.44 82 PHE B O 1
ATOM 1539 N N . SER B 1 83 ? -10.57 -16.234 4.867 1 96.06 83 SER B N 1
ATOM 1540 C CA . SER B 1 83 ? -11.359 -17.156 4.07 1 96.06 83 SER B CA 1
ATOM 1541 C C . SER B 1 83 ? -10.469 -18.109 3.273 1 96.06 83 SER B C 1
ATOM 1543 O O . SER B 1 83 ? -10.758 -19.297 3.17 1 96.06 83 SER B O 1
ATOM 1545 N N . ARG B 1 84 ? -9.391 -17.609 2.787 1 95.38 84 ARG B N 1
ATOM 1546 C CA . ARG B 1 84 ? -8.602 -18.375 1.819 1 95.38 84 ARG B CA 1
ATOM 1547 C C . ARG B 1 84 ? -7.414 -19.047 2.494 1 95.38 84 ARG B C 1
ATOM 1549 O O . ARG B 1 84 ? -6.918 -20.062 2.006 1 95.38 84 ARG B O 1
ATOM 1556 N N . TYR B 1 85 ? -6.992 -18.516 3.561 1 94.81 85 TYR B N 1
ATOM 1557 C CA . TYR B 1 85 ? -5.781 -19.031 4.191 1 94.81 85 TYR B CA 1
ATOM 1558 C C . TYR B 1 85 ? -6.066 -19.484 5.617 1 94.81 85 TYR B C 1
ATOM 1560 O O . TYR B 1 85 ? -5.637 -18.844 6.582 1 94.81 85 TYR B O 1
ATOM 1568 N N . GLU B 1 86 ? -6.555 -20.703 5.707 1 94.88 86 GLU B N 1
ATOM 1569 C CA . GLU B 1 86 ? -7.043 -21.25 6.969 1 94.88 86 GLU B CA 1
ATOM 1570 C C . GLU B 1 86 ? -5.895 -21.484 7.945 1 94.88 86 GLU B C 1
ATOM 1572 O O . GLU B 1 86 ? -6.051 -21.297 9.156 1 94.88 86 GLU B O 1
ATOM 1577 N N . LYS B 1 87 ? -4.773 -21.781 7.418 1 95.44 87 LYS B N 1
ATOM 1578 C CA . LYS B 1 87 ? -3.629 -22.125 8.258 1 95.44 87 LYS B CA 1
ATOM 1579 C C . LYS B 1 87 ? -3.131 -20.906 9.031 1 95.44 87 LYS B C 1
ATOM 1581 O O . LYS B 1 87 ? -2.453 -21.047 10.047 1 95.44 87 LYS B O 1
ATOM 1586 N N . HIS B 1 88 ? -3.457 -19.766 8.5 1 95.88 88 HIS B N 1
ATOM 1587 C CA . HIS B 1 88 ? -2.893 -18.547 9.07 1 95.88 88 HIS B CA 1
ATOM 1588 C C . HIS B 1 88 ? -3.863 -17.891 10.055 1 95.88 88 HIS B C 1
ATOM 1590 O O . HIS B 1 88 ? -3.52 -16.922 10.719 1 95.88 88 HIS B O 1
ATOM 1596 N N . ARG B 1 89 ? -5.031 -18.469 10.25 1 96.5 89 ARG B N 1
ATOM 1597 C CA . ARG B 1 89 ? -6.102 -17.812 11.008 1 96.5 89 ARG B CA 1
ATOM 1598 C C . ARG B 1 89 ? -5.703 -17.625 12.469 1 96.5 89 ARG B C 1
ATOM 1600 O O . ARG B 1 89 ? -5.922 -16.547 13.039 1 96.5 89 ARG B O 1
ATOM 1607 N N . ASP B 1 90 ? -5.07 -18.547 13.031 1 96.5 90 ASP B N 1
ATOM 1608 C CA . ASP B 1 90 ? -4.676 -18.453 14.43 1 96.5 90 ASP B CA 1
ATOM 1609 C C . ASP B 1 90 ? -3.637 -17.359 14.633 1 96.5 90 ASP B C 1
ATOM 1611 O O . ASP B 1 90 ? -3.707 -16.594 15.609 1 96.5 90 ASP B O 1
ATOM 1615 N N . LEU B 1 91 ? -2.715 -17.359 13.719 1 96 91 LEU B N 1
ATOM 1616 C CA . LEU B 1 91 ? -1.661 -16.344 13.812 1 96 91 LEU B CA 1
ATOM 1617 C C . LEU B 1 91 ? -2.238 -14.945 13.664 1 96 91 LEU B C 1
ATOM 1619 O O . LEU B 1 91 ? -1.807 -14.016 14.359 1 96 91 LEU B O 1
ATOM 1623 N N . ILE B 1 92 ? -3.166 -14.805 12.867 1 96.06 92 ILE B N 1
ATOM 1624 C CA . ILE B 1 92 ? -3.803 -13.516 12.625 1 96.06 92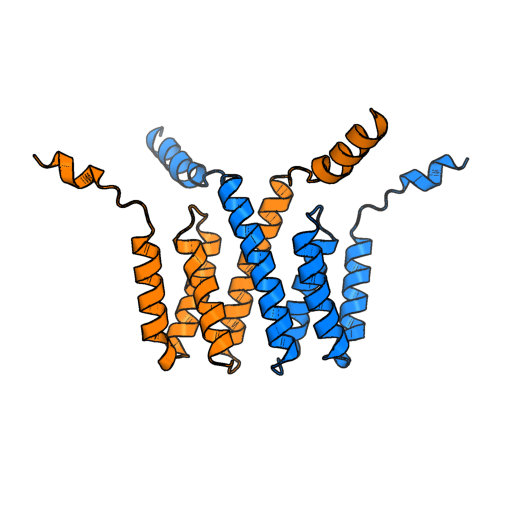 ILE B CA 1
ATOM 1625 C C . ILE B 1 92 ? -4.602 -13.094 13.859 1 96.06 92 ILE B C 1
ATOM 1627 O O . ILE B 1 92 ? -4.539 -11.938 14.281 1 96.06 92 ILE B O 1
ATOM 1631 N N . ILE B 1 93 ? -5.301 -13.992 14.406 1 96.88 93 ILE B N 1
ATOM 1632 C CA . ILE B 1 93 ? -6.082 -13.734 15.609 1 96.88 93 ILE B CA 1
ATOM 1633 C C . ILE B 1 93 ? -5.152 -13.312 16.75 1 96.88 93 ILE B C 1
ATOM 1635 O O . ILE B 1 93 ? -5.438 -12.359 17.469 1 96.88 93 ILE B O 1
ATOM 1639 N N . GLU B 1 94 ? -4.113 -13.969 16.891 1 96.38 94 GLU B N 1
ATOM 1640 C CA . GLU B 1 94 ? -3.119 -13.609 17.906 1 96.38 94 GLU B CA 1
ATOM 1641 C C . GLU B 1 94 ? -2.602 -12.195 17.688 1 96.38 94 GLU B C 1
ATOM 1643 O O . GLU B 1 94 ? -2.443 -11.43 18.641 1 96.38 94 GLU B O 1
ATOM 1648 N N . ASP B 1 95 ? -2.371 -11.875 16.453 1 94.31 95 ASP B N 1
ATOM 1649 C CA . ASP B 1 95 ? -1.891 -10.539 16.125 1 94.31 95 ASP B CA 1
ATOM 1650 C C . ASP B 1 95 ? -2.92 -9.469 16.5 1 94.31 95 ASP B C 1
ATOM 1652 O O . ASP B 1 95 ? -2.561 -8.406 17 1 94.31 95 ASP B O 1
ATOM 1656 N N . ILE B 1 96 ? -4.121 -9.719 16.234 1 94.38 96 ILE B N 1
ATOM 1657 C CA . ILE B 1 96 ? -5.203 -8.812 16.578 1 94.38 96 ILE B CA 1
ATOM 1658 C C . ILE B 1 96 ? -5.25 -8.617 18.094 1 94.38 96 ILE B C 1
ATOM 1660 O O . ILE B 1 96 ? -5.289 -7.488 18.578 1 94.38 96 ILE B O 1
ATOM 1664 N N . PHE B 1 97 ? -5.098 -9.664 18.859 1 93.38 97 PHE B N 1
ATOM 1665 C CA . PHE B 1 97 ? -5.133 -9.578 20.328 1 93.38 97 PHE B CA 1
ATOM 1666 C C . PHE B 1 97 ? -3.92 -8.828 20.859 1 93.38 97 PHE B C 1
ATOM 1668 O O . PHE B 1 97 ? -4.035 -8.039 21.797 1 93.38 97 PHE B O 1
ATOM 1675 N N . ALA B 1 98 ? -2.797 -9.102 20.203 1 93 98 ALA B N 1
ATOM 1676 C CA . ALA B 1 98 ? -1.584 -8.391 20.594 1 93 98 ALA B CA 1
ATOM 1677 C C . ALA B 1 98 ? -1.733 -6.887 20.375 1 93 98 ALA B C 1
ATOM 1679 O O . ALA B 1 98 ? -1.299 -6.082 21.203 1 93 98 ALA B O 1
ATOM 1680 N N . SER B 1 99 ? -2.316 -6.52 19.266 1 89.5 99 SER B N 1
ATOM 1681 C CA . SER B 1 99 ? -2.559 -5.117 18.938 1 89.5 99 SER B CA 1
ATOM 1682 C C . SER B 1 99 ? -3.521 -4.477 19.938 1 89.5 99 SER B C 1
ATOM 1684 O O . SER B 1 99 ? -3.346 -3.32 20.312 1 89.5 99 SER B O 1
ATOM 1686 N N . LEU B 1 100 ? -4.449 -5.133 20.375 1 88.44 100 LEU B N 1
ATOM 1687 C CA . LEU B 1 100 ? -5.406 -4.648 21.359 1 88.44 100 LEU B CA 1
ATOM 1688 C C . LEU B 1 100 ? -4.73 -4.422 22.703 1 88.44 100 LEU B C 1
ATOM 1690 O O . LEU B 1 100 ? -5.062 -3.475 23.422 1 88.44 100 LEU B O 1
ATOM 1694 N N . GLY B 1 101 ? -3.895 -5.273 22.969 1 87.94 101 GLY B N 1
ATOM 1695 C CA . GLY B 1 101 ? -3.166 -5.16 24.219 1 87.94 101 GLY B CA 1
ATOM 1696 C C . GLY B 1 101 ? -2.291 -3.922 24.297 1 87.94 101 GLY B C 1
ATOM 1697 O O . GLY B 1 101 ? -1.976 -3.439 25.375 1 87.94 101 GLY B O 1
ATOM 1698 N N . ARG B 1 102 ? -1.864 -3.471 23.109 1 84.88 102 ARG B N 1
ATOM 1699 C CA . ARG B 1 102 ? -0.974 -2.318 23.031 1 84.88 102 ARG B CA 1
ATOM 1700 C C . ARG B 1 102 ? -1.753 -1.014 23.156 1 84.88 102 ARG B C 1
ATOM 1702 O O . ARG B 1 102 ? -1.162 0.054 23.328 1 84.88 102 ARG B O 1
ATOM 1709 N N . LEU B 1 103 ? -3.049 -1.138 23.109 1 80.44 103 LEU B N 1
ATOM 1710 C CA . LEU B 1 103 ? -3.873 0.054 23.281 1 80.44 103 LEU B CA 1
ATOM 1711 C C . LEU B 1 103 ? -3.941 0.458 24.75 1 80.44 103 LEU B C 1
ATOM 1713 O O . LEU B 1 103 ? -3.988 -0.401 25.641 1 80.44 103 LEU B O 1
ATOM 1717 N N . PRO B 1 104 ? -3.697 1.785 24.969 1 71.81 104 PRO B N 1
ATOM 1718 C CA . PRO B 1 104 ? -3.82 2.232 26.359 1 71.81 104 PRO B CA 1
ATOM 1719 C C . PRO B 1 104 ? -5.164 1.86 26.969 1 71.81 104 PRO B C 1
ATOM 1721 O O . PRO B 1 104 ? -6.207 1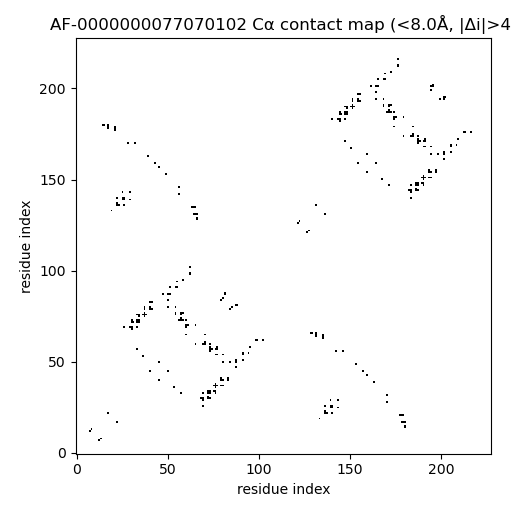.99 26.328 1 71.81 104 PRO B O 1
ATOM 1724 N N . THR B 1 105 ? -5.207 0.817 27.766 1 66.31 105 THR B N 1
ATOM 1725 C CA . THR B 1 105 ? -6.402 0.45 28.516 1 66.31 105 THR B CA 1
ATOM 1726 C C . THR B 1 105 ? -6.945 1.647 29.297 1 66.31 105 THR B C 1
ATOM 1728 O O . THR B 1 105 ? -6.188 2.35 29.969 1 66.31 105 THR B O 1
ATOM 1731 N N . THR B 1 106 ? -7.805 2.326 28.641 1 56.66 106 THR B N 1
ATOM 1732 C CA . THR B 1 106 ? -8.438 3.373 29.438 1 56.66 106 THR B CA 1
ATOM 1733 C C . THR B 1 106 ? -8.961 2.809 30.75 1 56.66 106 THR B C 1
ATOM 1735 O O . THR B 1 106 ? -9.859 1.968 30.766 1 56.66 106 THR B O 1
ATOM 1738 N N . LYS B 1 107 ? -8.156 2.424 31.578 1 51.75 107 LYS B N 1
ATOM 1739 C CA . LYS B 1 107 ? -8.539 2.115 32.938 1 51.75 107 LYS B CA 1
ATOM 1740 C C . LYS B 1 107 ? -9.656 3.033 33.438 1 51.75 107 LYS B C 1
ATOM 1742 O O . LYS B 1 107 ? -10.305 2.754 34.438 1 51.75 107 LYS B O 1
ATOM 1747 N N . ARG B 1 108 ? -9.867 4.062 32.875 1 51.94 108 ARG B N 1
ATOM 1748 C CA . ARG B 1 108 ? -10.672 5.02 33.625 1 51.94 108 ARG B CA 1
ATOM 1749 C C . ARG B 1 108 ? -12.102 4.516 33.781 1 51.94 108 ARG B C 1
ATOM 1751 O O . ARG B 1 108 ? -12.82 4.957 34.688 1 51.94 108 ARG B O 1
ATOM 1758 N N . ASN B 1 109 ? -12.586 3.648 32.875 1 47.22 109 ASN B N 1
ATOM 1759 C CA . ASN B 1 109 ? -14.023 3.51 33.094 1 47.22 109 ASN B CA 1
ATOM 1760 C C . ASN B 1 109 ? -14.328 2.627 34.281 1 47.22 109 ASN B C 1
ATOM 1762 O O . ASN B 1 109 ? -15.484 2.475 34.688 1 47.22 109 ASN B O 1
ATOM 1766 N N . LEU B 1 110 ? -13.359 1.881 34.625 1 49.69 110 LEU B N 1
ATOM 1767 C CA . LEU B 1 110 ? -13.773 0.995 35.688 1 49.69 110 LEU B CA 1
ATOM 1768 C C . LEU B 1 110 ? -13.828 1.748 37.031 1 49.69 110 LEU B C 1
ATOM 1770 O O . LEU B 1 110 ? -14.398 1.254 38 1 49.69 110 LEU B O 1
ATOM 1774 N N . ARG B 1 111 ? -13.195 2.91 37.062 1 48.31 111 ARG B N 1
ATOM 1775 C CA . ARG B 1 111 ? -13.172 3.492 38.406 1 48.31 111 ARG B CA 1
ATOM 1776 C C . ARG B 1 111 ? -14.539 4.059 38.781 1 48.31 111 ARG B C 1
ATOM 1778 O O . ARG B 1 111 ? -14.82 4.281 39.969 1 48.31 111 ARG B O 1
ATOM 1785 N N . ASN B 1 112 ? -15.32 4.441 37.75 1 48.28 112 ASN B N 1
ATOM 1786 C CA . ASN B 1 112 ? -16.438 5.234 38.25 1 48.28 112 ASN B CA 1
ATOM 1787 C C . ASN B 1 112 ? -17.5 4.355 38.906 1 48.28 112 ASN B C 1
ATOM 1789 O O . ASN B 1 112 ? -18.562 4.844 39.281 1 48.28 112 ASN B O 1
ATOM 1793 N N . PHE B 1 113 ? -17.359 3.082 38.719 1 51.69 113 PHE B N 1
ATOM 1794 C CA . PHE B 1 113 ? -18.484 2.402 39.312 1 51.69 113 PHE B CA 1
ATOM 1795 C C . PHE B 1 113 ? -18.281 2.24 40.812 1 51.69 113 PHE B C 1
ATOM 1797 O O . PHE B 1 113 ? -19.047 1.539 41.5 1 51.69 113 PHE B O 1
ATOM 1804 N N . ARG B 1 114 ? -17.516 3.057 41.5 1 40.44 114 ARG B N 1
ATOM 1805 C CA . ARG B 1 114 ? -17.766 3.02 42.938 1 40.44 114 ARG B CA 1
ATOM 1806 C C . ARG B 1 114 ? -18.922 3.943 43.312 1 40.44 114 ARG B C 1
ATOM 1808 O O . ARG B 1 114 ? -19.141 4.977 42.656 1 40.44 114 ARG B O 1
#

Secondary structure (DSSP, 8-state):
-HHHHHHHHHHHHTS----HHHHHHHHHHHHHHHHHHHHHHHHS---HHHHHHHHHHHHGGGGSS--HHHHHHHHHHHHHHHHH-GGGHHHHHHHHHHHHHTS---THHHHTT-/-HHHHHHHHHHHHTS----HHHHHHHHHHHHHHHHHHHHHHHHS---HHHHHHHHHHHHGGGGSS--HHHHHHHHHHHHHHHHH-GGGHHHHHHHHHHHHHTS---THHHHTT-

Sequence (228 aa):
TGALAKQKRRYTSAASIMSNKVLMSVYNRMVEVMDTLAQLLGTQALTDMTVLKLSGLGIFPFFVENISSLQLSALKLVRTIFSRYEKHRDLIIEDIFASLGRLPTTKRNLRNFRTGALAKQKRRYTSAASIMSNKVLMSVYNRMVEVMDTLAQLLGTQALTDMTVLKLSGLGIFPFFVENISSLQLSALKLVRTIFSRYEKHRDLIIEDIFASLGRLPTTKRNLRNFR

Nearest PDB structures (foldseek):
  5wdd-assembly2_B  TM=3.258E-01  e=1.902E+00  Gallus gallus
  7z3q-assembly2_C  TM=3.553E-01  e=5.721E+00  Homo sapiens
  4k5a-assembly1_A  TM=3.179E-01  e=7.961E+00  Bos taurus
  7z3q-assembly2_C  TM=3.555E-01  e=5.087E+00  Homo sapiens
  4k5a-assembly1_A  TM=3.490E-01  e=7.525E+00  Bos taurus

Foldseek 3Di:
DVVVVVVCCCVVVVVPDPDPVNVVVVVVVLLVVLQVLLVCLQPDDDDPVVLLVNLVVLLVVVLDPDDDSSVVSSVSNNVSSVVRPVVCNVVSVVVNVVSVVPDPPCVPVVPPVD/DVVVVVVCCVVVVVVPDPDPVNVVVVVVVLLVVLQVLLVCLQPDDDDPVVLLVNLVVLLVVVLDPDDDSSVVSSVSNNVSSVVRPVVCNVVSVVVNVVSVVPPPPPVPVVPPVD

InterPro domains:
  IPR033031 Scc2/Nipped-B family [PTHR21704] (6-114)